Protein AF-A0A957LUD1-F1 (afdb_monomer)

Solvent-accessible surface area (backbone atoms only — not comparable to full-atom values): 21588 Å² total; per-residue (Å²): 134,83,77,80,75,77,43,53,62,43,82,45,74,44,67,76,81,84,92,60,47,72,75,53,49,53,51,50,56,52,51,50,52,54,55,50,63,63,57,75,75,69,87,82,82,92,86,86,90,84,89,84,83,91,82,84,75,81,64,59,73,49,76,49,80,51,103,88,50,76,51,76,50,78,50,83,73,79,92,84,84,95,83,74,84,89,81,75,73,91,73,70,86,78,65,71,65,71,63,43,74,47,67,38,48,91,89,65,45,53,59,58,51,18,60,71,56,56,36,45,46,67,55,39,25,62,60,55,73,47,88,50,71,88,69,79,54,71,67,41,74,41,48,42,56,66,77,55,69,52,81,73,67,71,72,77,84,70,65,80,88,52,57,63,69,78,70,45,54,73,71,53,58,65,42,44,93,90,41,93,48,35,54,35,47,78,48,69,46,44,15,24,72,87,36,47,93,56,26,52,41,12,66,57,58,62,71,61,52,48,56,52,48,48,57,51,36,53,55,49,28,65,73,43,44,98,74,28,45,60,45,38,26,44,32,34,48,31,30,35,57,39,82,59,38,67,96,83,62,37,14,59,52,66,60,56,67,70,62,51,47,55,48,52,54,54,24,57,78,71,73,28,33,37,29,43,24,23,33,24,8,63,42,55,68,54,61,44,47,56,83,57,52,71,56,50,78,41,64,52,34,28,39,30,42,28,24,48,20,16,54,77,57,92,85,55,81,40,52,43,52,70,68,16,49,40,44,43,65,51,54,51,47,34,46,47,54,51,36,50,52,32,60,77,68,73,43,70,60,64,36,46,39,36,36,52,35,84,51,81,71,25,53,34,86,120

pLDDT: mean 74.24, std 23.68, range [24.27, 98.62]

Secondary structure (DSSP, 8-state):
--------EEEEEE-------HHHHHHHHHHHHHHHHHHTT-----------PPPPPPP-EEEEEETTEEEEEEPPP-----------------PPPTT-EEEPPTT--HHHHHHHHTS-HHHHHHHTT-S-TT---TT-EEEPPTT------PPP---TTS-GGGSS-HHHHT--TT-TTTTEEEEEEEEBTTBGGG-GGGSS-HHHHHHHHHHHHHHHHHHHGGG-EEEEEEEEEEEEE-SS--SSSS-EEEPPHHHHHHHHHHHHHTT-EEEEEEE-TTS-HHHHTTTTGGGGGSTTEEEEEEGGG---STT--BTTBS---EEHHHHHHHHHHHHHHHHHTT--S-EEEEEE-SSTTSEE--

Radius of gyration: 26.62 Å; Cα contacts (8 Å, |Δi|>4): 547; chains: 1; bounding box: 73×56×77 Å

Sequence (366 aa):
MATAGTAPVFLGVVTGMVKTSRSQLRRLMWGANLAGALLAALLLATVAHAQDEPVTPPARAVRVQTSGGFFTLTIPAAPVSPTQPITALLAAPVAPAPGSSYVVKPGDTLFVIAQELGVAMDELAAANAIADVNVIEVGQVLRVPAGATVPTRPLPVVDSSLPITERMTPAAQQAQPGSPFYRTTWLTYYGRPGIPLMGIMGEDEPITVTTWLRAQADAYDAANGPDLGVMPAYHLVYGMATKAPGDDGMHVDYLPDDVVQKYVDAARAEKVAVILDVQISAYTPADAIRRALPFLEHPNVHLAIDPEFAMVEPGQLYPGDPIGYVTAEQVNEVQQVMAEYLRANNLAGQRVLLVHQFQNTMIVDK

Structure (mmCIF, N/CA/C/O backbone):
data_AF-A0A957LUD1-F1
#
_entry.id   AF-A0A957LUD1-F1
#
loop_
_atom_site.group_PDB
_atom_site.id
_atom_site.type_symbol
_atom_site.label_atom_id
_atom_site.label_alt_id
_atom_site.label_comp_id
_atom_site.label_asym_id
_atom_site.label_entity_id
_atom_site.label_seq_id
_atom_site.pdbx_PDB_ins_code
_atom_site.Cartn_x
_atom_site.Cartn_y
_atom_site.Cartn_z
_atom_site.occupancy
_atom_site.B_iso_or_equiv
_atom_site.auth_seq_id
_atom_site.auth_comp_id
_atom_site.auth_asym_id
_atom_site.auth_atom_id
_atom_site.pdbx_PDB_model_num
ATOM 1 N N . MET A 1 1 ? -35.866 -12.264 -2.918 1.00 32.09 1 MET A N 1
ATOM 2 C CA . MET A 1 1 ? -34.505 -12.439 -3.464 1.00 32.09 1 MET A CA 1
ATOM 3 C C . MET A 1 1 ? -33.700 -11.222 -3.050 1.00 32.09 1 MET A C 1
ATOM 5 O O . MET A 1 1 ? -33.978 -10.142 -3.547 1.00 32.09 1 MET A O 1
ATOM 9 N N . ALA A 1 2 ? -32.821 -11.361 -2.057 1.00 28.83 2 ALA A N 1
ATOM 10 C CA . ALA A 1 2 ? -31.931 -10.280 -1.646 1.00 28.83 2 ALA A CA 1
ATOM 11 C C . ALA A 1 2 ? -30.805 -10.175 -2.681 1.00 28.83 2 ALA A C 1
ATOM 13 O O . ALA A 1 2 ? -30.117 -11.159 -2.943 1.00 28.83 2 ALA A O 1
ATOM 14 N N . THR A 1 3 ? -30.661 -9.013 -3.308 1.00 31.72 3 THR A N 1
ATOM 15 C CA . THR A 1 3 ? -29.506 -8.684 -4.143 1.00 31.72 3 THR A CA 1
ATOM 16 C C . THR A 1 3 ? -28.257 -8.764 -3.272 1.00 31.72 3 THR A C 1
ATOM 18 O O . THR A 1 3 ? -28.164 -8.040 -2.280 1.00 31.72 3 THR A O 1
ATOM 21 N N . ALA A 1 4 ? -27.325 -9.659 -3.605 1.00 36.19 4 ALA A N 1
ATOM 22 C CA . ALA A 1 4 ? -26.011 -9.703 -2.978 1.00 36.19 4 ALA A CA 1
ATOM 23 C C . ALA A 1 4 ? -25.353 -8.328 -3.160 1.00 36.19 4 ALA A C 1
ATOM 25 O O . ALA A 1 4 ? -25.018 -7.940 -4.279 1.00 36.19 4 ALA A O 1
ATOM 26 N N . GLY A 1 5 ? -25.266 -7.557 -2.074 1.00 40.84 5 GLY A N 1
ATOM 27 C CA . GLY A 1 5 ? -24.615 -6.255 -2.076 1.00 40.84 5 GLY A CA 1
ATOM 28 C C . GLY A 1 5 ? -23.165 -6.432 -2.506 1.00 40.84 5 GLY A C 1
ATOM 29 O O . GLY A 1 5 ? -22.437 -7.234 -1.927 1.00 40.84 5 GLY A O 1
ATOM 30 N N . THR A 1 6 ? -22.763 -5.719 -3.551 1.00 48.47 6 THR A N 1
ATOM 31 C CA . THR A 1 6 ? -21.375 -5.639 -4.008 1.00 48.47 6 THR A CA 1
ATOM 32 C C . THR A 1 6 ? -20.473 -5.258 -2.838 1.00 48.47 6 THR A C 1
ATOM 34 O O . THR A 1 6 ? -20.717 -4.225 -2.218 1.00 48.47 6 THR A O 1
ATOM 37 N N . ALA A 1 7 ? -19.447 -6.060 -2.537 1.00 59.00 7 ALA A N 1
ATOM 38 C CA . ALA A 1 7 ? -18.385 -5.672 -1.612 1.00 59.00 7 ALA A CA 1
ATOM 39 C C . ALA A 1 7 ? -17.603 -4.500 -2.244 1.00 59.00 7 ALA A C 1
ATOM 41 O O . ALA A 1 7 ? -16.966 -4.701 -3.281 1.00 59.00 7 ALA A O 1
ATOM 42 N N . PRO A 1 8 ? -17.702 -3.269 -1.711 1.00 77.62 8 PRO A N 1
ATOM 43 C CA . PRO A 1 8 ? -17.086 -2.108 -2.343 1.00 77.62 8 PRO A CA 1
ATOM 44 C C . PRO A 1 8 ? -15.560 -2.123 -2.156 1.00 77.62 8 PRO A C 1
ATOM 46 O O . PRO A 1 8 ? -15.061 -2.401 -1.060 1.00 77.62 8 PRO A O 1
ATOM 49 N N . VAL A 1 9 ? -14.833 -1.784 -3.226 1.00 80.25 9 VAL A N 1
ATOM 50 C CA . VAL A 1 9 ? -13.386 -1.519 -3.206 1.00 80.25 9 VAL A CA 1
ATOM 51 C C . VAL A 1 9 ? -13.178 -0.007 -3.265 1.00 80.25 9 VAL A C 1
ATOM 53 O O . VAL A 1 9 ? -13.506 0.627 -4.266 1.00 80.25 9 VAL A O 1
ATOM 56 N N . PHE A 1 10 ? -12.655 0.575 -2.192 1.00 85.94 10 PHE A N 1
ATOM 57 C CA . PHE A 1 10 ? -12.394 2.008 -2.069 1.00 85.94 10 PHE A CA 1
ATOM 58 C C . PHE A 1 10 ? -10.973 2.339 -2.516 1.00 85.94 10 PHE A C 1
ATOM 60 O O . PHE A 1 10 ? -10.034 1.640 -2.145 1.00 85.94 10 PHE A O 1
ATOM 67 N N . LEU A 1 11 ? -10.818 3.423 -3.271 1.00 78.88 11 LEU A N 1
ATOM 68 C CA . LEU A 1 11 ? -9.519 3.913 -3.719 1.00 78.88 11 LEU A CA 1
ATOM 69 C C . LEU A 1 11 ? -8.956 4.928 -2.717 1.00 78.88 11 LEU A C 1
ATOM 71 O O . LEU A 1 11 ? -9.655 5.860 -2.316 1.00 78.88 11 LEU A O 1
ATOM 75 N N . GLY A 1 12 ? -7.690 4.768 -2.346 1.00 72.31 12 GLY A N 1
ATOM 76 C CA . GLY A 1 12 ? -6.896 5.785 -1.665 1.00 72.31 12 GLY A CA 1
ATOM 77 C C . GLY A 1 12 ? -5.602 6.059 -2.430 1.00 72.31 12 GLY A C 1
ATOM 78 O O . GLY A 1 12 ? -5.060 5.178 -3.091 1.00 72.31 12 GLY A O 1
ATOM 79 N N . VAL A 1 13 ? -5.100 7.289 -2.346 1.00 64.44 13 VAL A N 1
ATOM 80 C CA . VAL A 1 13 ? -3.842 7.696 -2.987 1.00 64.44 13 VAL A CA 1
ATOM 81 C C . VAL A 1 13 ? -2.894 8.211 -1.915 1.00 64.44 13 VAL A C 1
ATOM 83 O O . VAL A 1 13 ? -3.259 9.096 -1.138 1.00 64.44 13 VAL A O 1
ATOM 86 N N . VAL A 1 14 ? -1.681 7.663 -1.868 1.00 63.78 14 VAL A N 1
ATOM 87 C CA . VAL A 1 14 ? -0.656 8.054 -0.893 1.00 63.78 14 VAL A CA 1
ATOM 88 C C . VAL A 1 14 ? 0.285 9.063 -1.542 1.00 63.78 14 VAL A C 1
ATOM 90 O O . VAL A 1 14 ? 1.084 8.700 -2.398 1.00 63.78 14 VAL A O 1
ATOM 93 N N . THR A 1 15 ? 0.192 10.332 -1.128 1.00 47.34 15 THR A N 1
ATOM 94 C CA . THR A 1 15 ? 0.958 11.449 -1.719 1.00 47.34 15 THR A CA 1
ATOM 95 C C . THR A 1 15 ? 2.182 11.894 -0.920 1.00 47.34 15 THR A C 1
ATOM 97 O O . THR A 1 15 ? 2.868 12.848 -1.288 1.00 47.34 15 THR A O 1
ATOM 100 N N . GLY A 1 16 ? 2.485 11.194 0.172 1.00 38.91 16 GLY A N 1
ATOM 101 C CA . GLY A 1 16 ? 3.681 11.414 0.972 1.00 38.91 16 GLY A CA 1
ATOM 102 C C . GLY A 1 16 ? 3.840 10.345 2.046 1.00 38.91 16 GLY A C 1
ATOM 103 O O . GLY A 1 16 ? 2.896 10.052 2.777 1.00 38.91 16 GLY A O 1
ATOM 104 N N . MET A 1 17 ? 5.045 9.786 2.154 1.00 44.84 17 MET A N 1
ATOM 105 C CA . MET A 1 17 ? 5.450 8.900 3.242 1.00 44.84 17 MET A CA 1
ATOM 106 C C . MET A 1 17 ? 6.585 9.548 4.025 1.00 44.84 17 MET A C 1
ATOM 108 O O . MET A 1 17 ? 7.569 10.012 3.451 1.00 44.84 17 MET A O 1
ATOM 112 N N . VAL A 1 18 ? 6.472 9.557 5.351 1.00 39.28 18 VAL A N 1
ATOM 113 C CA . VAL A 1 18 ? 7.592 9.917 6.222 1.00 39.28 18 VAL A CA 1
ATOM 114 C C . VAL A 1 18 ? 8.292 8.620 6.605 1.00 39.28 18 VAL A C 1
ATOM 116 O O . VAL A 1 18 ? 7.785 7.850 7.417 1.00 39.28 18 VAL A O 1
ATOM 119 N N . LYS A 1 19 ? 9.458 8.353 6.010 1.00 39.41 19 LYS A N 1
ATOM 120 C CA . LYS A 1 19 ? 10.273 7.188 6.370 1.00 39.41 19 LYS A CA 1
ATOM 121 C C . LYS A 1 19 ? 10.936 7.462 7.718 1.00 39.41 19 LYS A C 1
ATOM 123 O O . LYS A 1 19 ? 11.937 8.166 7.787 1.00 39.41 19 LYS A O 1
ATOM 128 N N . THR A 1 20 ? 10.334 6.965 8.797 1.00 42.97 20 THR A N 1
ATOM 129 C CA . THR A 1 20 ? 10.853 7.133 10.160 1.00 42.97 20 THR A CA 1
ATOM 130 C C . THR A 1 20 ? 11.553 5.857 10.625 1.00 42.97 20 THR A C 1
ATOM 132 O O . THR A 1 20 ? 10.947 4.790 10.609 1.00 42.97 20 THR A O 1
ATOM 135 N N . SER A 1 21 ? 12.818 5.947 11.043 1.00 49.84 21 SER A N 1
ATOM 136 C CA . SER A 1 21 ? 13.553 4.805 11.618 1.00 49.84 21 SER A CA 1
ATOM 137 C C . SER A 1 21 ? 13.368 4.699 13.137 1.00 49.84 21 SER A C 1
ATOM 139 O O . SER A 1 21 ? 13.013 5.679 13.805 1.00 49.84 21 SER A O 1
ATOM 141 N N . ARG A 1 22 ? 13.700 3.539 13.725 1.00 50.66 22 ARG A N 1
ATOM 142 C CA . ARG A 1 22 ? 13.785 3.335 15.191 1.00 50.66 22 ARG A CA 1
ATOM 143 C C . ARG A 1 22 ? 14.496 4.470 15.936 1.00 50.66 22 ARG A C 1
ATOM 145 O O . ARG A 1 22 ? 14.089 4.843 17.037 1.00 50.66 22 ARG A O 1
ATOM 152 N N . SER A 1 23 ? 15.569 5.028 15.369 1.00 44.59 23 SER A N 1
ATOM 153 C CA . SER A 1 23 ? 16.347 6.097 16.012 1.00 44.59 23 SER A CA 1
ATOM 154 C C . SER A 1 23 ? 15.591 7.432 16.046 1.00 44.59 23 SER A C 1
ATOM 156 O O . SER A 1 23 ? 15.692 8.170 17.029 1.00 44.59 23 SER A O 1
ATOM 158 N N . GLN A 1 24 ? 14.776 7.708 15.027 1.00 44.88 24 GLN A N 1
ATOM 159 C CA . GLN A 1 24 ? 13.921 8.890 14.940 1.00 44.88 24 GLN A CA 1
ATOM 160 C C . GLN A 1 24 ? 12.669 8.746 15.822 1.00 44.88 24 GLN A C 1
ATOM 162 O O . GLN A 1 24 ? 12.338 9.675 16.559 1.00 44.88 24 GLN A O 1
ATOM 167 N N . LEU A 1 25 ? 12.046 7.561 15.869 1.00 49.56 25 LEU A N 1
ATOM 168 C CA . LEU A 1 25 ? 10.930 7.270 16.783 1.00 49.56 25 LEU A CA 1
ATOM 169 C C . LEU A 1 25 ? 11.339 7.343 18.256 1.00 49.56 25 LEU A C 1
ATOM 171 O O . LEU A 1 25 ? 10.601 7.893 19.067 1.00 49.56 25 LEU A O 1
ATOM 175 N N . ARG A 1 26 ? 12.539 6.870 18.623 1.00 45.72 26 ARG A N 1
ATOM 176 C CA . ARG A 1 26 ? 13.055 7.024 19.997 1.00 45.72 26 ARG A CA 1
ATOM 177 C C . ARG A 1 26 ? 13.202 8.491 20.403 1.00 45.72 26 ARG A C 1
ATOM 179 O O . ARG A 1 26 ? 12.933 8.813 21.557 1.00 45.72 26 ARG A O 1
ATOM 186 N N . ARG A 1 27 ? 13.587 9.378 19.476 1.00 41.25 27 ARG A N 1
ATOM 187 C CA . ARG A 1 27 ? 13.644 10.831 19.722 1.00 41.25 27 ARG A CA 1
ATOM 188 C C . ARG A 1 27 ? 12.249 11.436 19.870 1.00 41.25 27 ARG A C 1
ATOM 190 O O . ARG A 1 27 ? 12.046 12.239 20.775 1.00 41.25 27 ARG A O 1
ATOM 197 N N . LEU A 1 28 ? 11.290 11.006 19.049 1.00 38.84 28 LEU A N 1
ATOM 198 C CA . LEU A 1 28 ? 9.898 11.459 19.122 1.00 38.84 28 LEU A CA 1
ATOM 199 C C . LEU A 1 28 ? 9.213 11.007 20.425 1.00 38.84 28 LEU A C 1
ATOM 201 O O . LEU A 1 28 ? 8.593 11.815 21.109 1.00 38.84 28 LEU A O 1
ATOM 205 N N . MET A 1 29 ? 9.400 9.744 20.824 1.00 38.00 29 MET A N 1
ATOM 206 C CA . MET A 1 29 ? 8.841 9.185 22.061 1.00 38.00 29 MET A CA 1
ATOM 207 C C . MET A 1 29 ? 9.502 9.755 23.327 1.00 38.00 29 MET A C 1
ATOM 209 O O . MET A 1 29 ? 8.833 9.899 24.348 1.00 38.00 29 MET A O 1
ATOM 213 N N . TRP A 1 30 ? 10.787 10.130 23.291 1.00 34.00 30 TRP A N 1
ATOM 214 C CA . TRP A 1 30 ? 11.406 10.895 24.385 1.00 34.00 30 TRP A CA 1
ATOM 215 C C . TRP A 1 30 ? 10.918 12.351 24.430 1.00 34.00 30 TRP A C 1
ATOM 217 O O . TRP A 1 30 ? 10.670 12.873 25.516 1.00 34.00 30 TRP A O 1
ATOM 227 N N . GLY A 1 31 ? 10.716 12.992 23.273 1.00 32.16 31 GLY A N 1
ATOM 228 C CA . GLY A 1 31 ? 10.155 14.344 23.186 1.00 32.16 31 GLY A CA 1
ATOM 229 C C . GLY A 1 31 ? 8.712 14.430 23.698 1.00 32.16 31 GLY A C 1
ATOM 230 O O . GLY A 1 31 ? 8.378 15.348 24.444 1.00 32.16 31 GLY A O 1
ATOM 231 N N . ALA A 1 32 ? 7.880 13.436 23.377 1.00 33.06 32 ALA A N 1
ATOM 232 C CA . ALA A 1 32 ? 6.494 13.353 23.835 1.00 33.06 32 ALA A CA 1
ATOM 233 C C . ALA A 1 32 ? 6.375 13.083 25.348 1.00 33.06 32 ALA A C 1
ATOM 235 O O . ALA A 1 32 ? 5.505 13.655 26.001 1.00 33.06 32 ALA A O 1
ATOM 236 N N . ASN A 1 33 ? 7.278 12.287 25.937 1.00 31.77 33 ASN A N 1
ATOM 237 C CA . ASN A 1 33 ? 7.294 12.050 27.387 1.00 31.77 33 ASN A CA 1
ATOM 238 C C . ASN A 1 33 ? 7.787 13.266 28.191 1.00 31.77 33 ASN A C 1
ATOM 240 O O . ASN A 1 33 ? 7.316 13.481 29.304 1.00 31.77 33 ASN A O 1
ATOM 244 N N . LEU A 1 34 ? 8.668 14.105 27.633 1.00 30.39 34 LEU A N 1
ATOM 245 C CA . LEU A 1 34 ? 9.031 15.386 28.256 1.00 30.39 34 LEU A CA 1
ATOM 246 C C . LEU A 1 34 ? 7.899 16.416 28.145 1.00 30.39 34 LEU A C 1
ATOM 248 O O . LEU A 1 34 ? 7.616 17.099 29.125 1.00 30.39 34 LEU A O 1
ATOM 252 N N . ALA A 1 35 ? 7.201 16.488 27.007 1.00 30.12 35 ALA A N 1
ATOM 253 C CA . ALA A 1 35 ? 6.045 17.374 26.845 1.00 30.12 35 ALA A CA 1
ATOM 254 C C . ALA A 1 35 ? 4.853 16.953 27.732 1.00 30.12 35 ALA A C 1
ATOM 256 O O . ALA A 1 35 ? 4.217 17.802 28.353 1.00 30.12 35 ALA A O 1
ATOM 257 N N . GLY A 1 36 ? 4.593 15.647 27.863 1.00 28.52 36 GLY A N 1
ATOM 258 C CA . GLY A 1 36 ? 3.534 15.102 28.720 1.00 28.52 36 GLY A CA 1
ATOM 259 C C . GLY A 1 36 ? 3.834 15.198 30.221 1.00 28.52 36 GLY A C 1
ATOM 260 O O . GLY A 1 36 ? 2.939 15.514 31.004 1.00 28.52 36 GLY A O 1
ATOM 261 N N . ALA A 1 37 ? 5.092 15.014 30.636 1.00 28.97 37 ALA A N 1
ATOM 262 C CA . ALA A 1 37 ? 5.491 15.188 32.036 1.00 28.97 37 ALA A CA 1
ATOM 263 C C . ALA A 1 37 ? 5.524 16.666 32.474 1.00 28.97 37 ALA A C 1
ATOM 265 O O . ALA A 1 37 ? 5.352 16.953 33.657 1.00 28.97 37 ALA A O 1
ATOM 266 N N . LEU A 1 38 ? 5.694 17.607 31.535 1.00 28.39 38 LEU A N 1
ATOM 267 C CA . LEU A 1 38 ? 5.610 19.048 31.803 1.00 28.39 38 LEU A CA 1
ATOM 268 C C . LEU A 1 38 ? 4.167 19.582 31.827 1.00 28.39 38 LEU A C 1
ATOM 270 O O . LEU A 1 38 ? 3.904 20.547 32.541 1.00 28.39 38 LEU A O 1
ATOM 274 N N . LEU A 1 39 ? 3.220 18.951 31.123 1.00 27.38 39 LEU A N 1
ATOM 275 C CA . LEU A 1 39 ? 1.806 19.359 31.133 1.00 27.38 39 LEU A CA 1
ATOM 276 C C . LEU A 1 39 ? 0.970 18.737 32.266 1.00 27.38 39 LEU A C 1
ATOM 278 O O . LEU A 1 39 ? -0.038 19.319 32.657 1.00 27.38 39 LEU A O 1
ATOM 282 N N . ALA A 1 40 ? 1.390 17.612 32.851 1.00 27.34 40 ALA A N 1
ATOM 283 C CA . ALA A 1 40 ? 0.664 16.972 33.956 1.00 27.34 40 ALA A CA 1
ATOM 284 C C . ALA A 1 40 ? 0.925 17.599 35.347 1.00 27.34 40 ALA A C 1
ATOM 286 O O . ALA A 1 40 ? 0.325 17.173 36.331 1.00 27.34 40 ALA A O 1
ATOM 287 N N . ALA A 1 41 ? 1.792 18.615 35.445 1.00 31.92 41 ALA A N 1
ATOM 288 C CA . ALA A 1 41 ? 2.116 19.297 36.704 1.00 31.92 41 ALA A CA 1
ATOM 289 C C . ALA A 1 41 ? 1.452 20.677 36.874 1.00 31.92 41 ALA A C 1
ATOM 291 O O . ALA A 1 41 ? 1.730 21.363 37.856 1.00 31.92 41 ALA A O 1
ATOM 292 N N . LEU A 1 42 ? 0.576 21.107 35.958 1.00 31.59 42 LEU A N 1
ATOM 293 C CA . LEU A 1 42 ? -0.025 22.441 36.024 1.00 31.59 42 LEU A CA 1
ATOM 294 C C . LEU A 1 42 ? -1.536 22.409 35.773 1.00 31.59 42 LEU A C 1
ATOM 296 O O . LEU A 1 42 ? -1.992 22.752 34.691 1.00 31.59 42 LEU A O 1
ATOM 300 N N . LEU A 1 43 ? -2.316 22.015 36.787 1.00 25.67 43 LEU A N 1
ATOM 301 C CA . LEU A 1 43 ? -3.717 22.433 36.952 1.00 25.67 43 LEU A CA 1
ATOM 302 C C . LEU A 1 43 ? -4.255 22.032 38.336 1.00 25.67 43 LEU A C 1
ATOM 304 O O . LEU A 1 43 ? -4.801 20.948 38.506 1.00 25.67 43 LEU A O 1
ATOM 308 N N . LEU A 1 44 ? -4.125 22.933 39.318 1.00 26.33 44 LEU A N 1
ATOM 309 C CA . LEU A 1 44 ? -5.134 23.164 40.365 1.00 26.33 44 LEU A CA 1
ATOM 310 C C . LEU A 1 44 ? -4.870 24.490 41.112 1.00 26.33 44 LEU A C 1
ATOM 312 O O . LEU A 1 44 ? -3.964 24.604 41.927 1.00 26.33 44 LEU A O 1
ATOM 316 N N . ALA A 1 45 ? -5.713 25.469 40.771 1.00 25.66 45 ALA A N 1
ATOM 317 C CA . ALA A 1 45 ? -6.312 26.523 41.599 1.00 25.66 45 ALA A CA 1
ATOM 318 C C . ALA A 1 45 ? -5.441 27.479 42.459 1.00 25.66 45 ALA A C 1
ATOM 320 O O . ALA A 1 45 ? -4.981 27.166 43.548 1.00 25.66 45 ALA A O 1
ATOM 321 N N . THR A 1 46 ? -5.376 28.722 41.967 1.00 28.05 46 THR A N 1
ATOM 322 C CA . THR A 1 46 ? -5.539 30.030 42.647 1.00 28.05 46 THR A CA 1
ATOM 323 C C . THR A 1 46 ? -5.651 30.099 44.188 1.00 28.05 46 THR A C 1
ATOM 325 O O . THR A 1 46 ? -6.605 29.569 44.749 1.00 28.05 46 THR A O 1
ATOM 328 N N . VAL A 1 47 ? -4.802 30.932 44.822 1.00 25.12 47 VAL A N 1
ATOM 329 C CA . VAL A 1 47 ? -5.109 32.158 45.624 1.00 25.12 47 VAL A CA 1
ATOM 330 C C . VAL A 1 47 ? -3.987 32.456 46.656 1.00 25.12 47 VAL A C 1
ATOM 332 O O . VAL A 1 47 ? -3.553 31.573 47.380 1.00 25.12 47 VAL A O 1
ATOM 335 N N . ALA A 1 48 ? -3.637 33.750 46.763 1.00 24.27 48 ALA A N 1
ATOM 336 C CA . ALA A 1 48 ? -2.979 34.475 47.871 1.00 24.27 48 ALA A CA 1
ATOM 337 C C . ALA A 1 48 ? -1.441 34.462 48.051 1.00 24.27 48 ALA A C 1
ATOM 339 O O . ALA A 1 48 ? -0.743 33.469 47.904 1.00 24.27 48 ALA A O 1
ATOM 340 N N . HIS A 1 49 ? -0.956 35.664 48.389 1.00 30.08 49 HIS A N 1
ATOM 341 C CA . HIS A 1 49 ? 0.409 36.066 48.737 1.00 30.08 49 HIS A CA 1
ATOM 342 C C . HIS A 1 49 ? 0.893 35.472 50.073 1.00 30.08 49 HIS A C 1
ATOM 344 O O . HIS A 1 49 ? 0.116 35.474 51.024 1.00 30.08 49 HIS A O 1
ATOM 350 N N . ALA A 1 50 ? 2.189 35.149 50.185 1.00 27.34 50 ALA A N 1
ATOM 351 C CA . ALA A 1 50 ? 3.082 35.497 51.309 1.00 27.34 50 ALA A CA 1
ATOM 352 C C . ALA A 1 50 ? 4.501 34.939 51.059 1.00 27.34 50 ALA A C 1
ATOM 354 O O . ALA A 1 50 ? 4.671 33.969 50.328 1.00 27.34 50 ALA A O 1
ATOM 355 N N . GLN A 1 51 ? 5.508 35.612 51.612 1.00 36.53 51 GLN A N 1
ATOM 356 C CA . GLN A 1 51 ? 6.942 35.394 51.394 1.00 36.53 51 GLN A CA 1
ATOM 357 C C . GLN A 1 51 ? 7.495 34.219 52.210 1.00 36.53 51 GLN A C 1
ATOM 359 O O . GLN A 1 51 ? 7.037 34.047 53.330 1.00 36.53 51 GLN A O 1
ATOM 364 N N . ASP A 1 52 ? 8.514 33.510 51.700 1.00 30.36 52 ASP A N 1
ATOM 365 C CA . ASP A 1 52 ? 9.509 32.803 52.527 1.00 30.36 52 ASP A CA 1
ATOM 366 C C . ASP A 1 52 ? 10.825 32.533 51.751 1.00 30.36 52 ASP A C 1
ATOM 368 O O . ASP A 1 52 ? 10.824 32.271 50.547 1.00 30.36 52 ASP A O 1
ATOM 372 N N . GLU A 1 53 ? 11.949 32.667 52.465 1.00 32.53 53 GLU A N 1
ATOM 373 C CA . GLU A 1 53 ? 13.364 32.658 52.030 1.00 32.53 53 GLU A CA 1
ATOM 374 C C . GLU A 1 53 ? 13.892 31.283 51.531 1.00 32.53 53 GLU A C 1
ATOM 376 O O . GLU A 1 53 ? 13.398 30.234 51.956 1.00 32.53 53 GLU A O 1
ATOM 381 N N . PRO A 1 54 ? 14.948 31.229 50.683 1.00 34.41 54 PRO A N 1
ATOM 382 C CA . PRO A 1 54 ? 15.494 29.970 50.170 1.00 34.41 54 PRO A CA 1
ATOM 383 C C . PRO A 1 54 ? 16.357 29.210 51.200 1.00 34.41 54 PRO A C 1
ATOM 385 O O . PRO A 1 54 ? 17.407 29.675 51.642 1.00 34.41 54 PRO A O 1
ATOM 388 N N . VAL A 1 55 ? 15.963 27.970 51.511 1.00 37.19 55 VAL A N 1
ATOM 389 C CA . VAL A 1 55 ? 16.728 27.014 52.335 1.00 37.19 55 VAL A CA 1
ATOM 390 C C . VAL A 1 55 ? 17.752 26.261 51.475 1.00 37.19 55 VAL A C 1
ATOM 392 O O . VAL A 1 55 ? 17.398 25.648 50.469 1.00 37.19 55 VAL A O 1
ATOM 395 N N . THR A 1 56 ? 19.027 26.251 51.878 1.00 39.06 56 THR A N 1
ATOM 396 C CA . THR A 1 56 ? 20.082 25.446 51.231 1.00 39.06 56 THR A CA 1
ATOM 397 C C . THR A 1 56 ? 20.084 24.014 51.794 1.00 39.06 56 THR A C 1
ATOM 399 O O . THR A 1 56 ? 20.237 23.852 53.006 1.00 39.06 56 THR A O 1
ATOM 402 N N . PRO A 1 57 ? 19.940 22.950 50.981 1.00 40.16 57 PRO A N 1
ATOM 403 C CA . PRO A 1 57 ? 20.027 21.577 51.480 1.00 40.16 57 PRO A CA 1
ATOM 404 C C . PRO A 1 57 ? 21.489 21.148 51.738 1.00 40.16 57 PRO A C 1
ATOM 406 O O . PRO A 1 57 ? 22.390 21.571 51.008 1.00 40.16 57 PRO A O 1
ATOM 409 N N . PRO A 1 58 ? 21.757 20.289 52.744 1.00 40.16 58 PRO A N 1
ATOM 410 C CA . PRO A 1 58 ? 23.112 19.835 53.050 1.00 40.16 58 PRO A CA 1
ATOM 411 C C . PRO A 1 58 ? 23.650 18.839 52.007 1.00 40.16 58 PRO A C 1
ATOM 413 O O . PRO A 1 58 ? 22.913 18.024 51.449 1.00 40.16 58 PRO A O 1
ATOM 416 N N . ALA A 1 59 ? 24.966 18.886 51.779 1.00 43.62 59 ALA A N 1
ATOM 417 C CA . ALA A 1 59 ? 25.692 17.992 50.876 1.00 43.62 59 ALA A CA 1
ATOM 418 C C . ALA A 1 59 ? 25.509 16.506 51.250 1.00 43.62 59 ALA A C 1
ATOM 420 O O . ALA A 1 59 ? 25.576 16.126 52.420 1.00 43.62 59 ALA A O 1
ATOM 421 N N . ARG A 1 60 ? 25.308 15.651 50.239 1.00 46.59 60 ARG A N 1
ATOM 422 C CA . ARG A 1 60 ? 25.039 14.213 50.394 1.00 46.59 60 ARG A CA 1
ATOM 423 C C . ARG A 1 60 ? 26.293 13.409 50.035 1.00 46.59 60 ARG A C 1
ATOM 425 O O . ARG A 1 60 ? 26.829 13.563 48.940 1.00 46.59 60 ARG A O 1
ATOM 432 N N . ALA A 1 61 ? 26.753 12.549 50.944 1.00 40.06 61 ALA A N 1
ATOM 433 C CA . ALA A 1 61 ? 27.843 11.607 50.687 1.00 40.06 61 ALA A CA 1
ATOM 434 C C . ALA A 1 61 ? 27.279 10.232 50.299 1.00 40.06 61 ALA A C 1
ATOM 436 O O . ALA A 1 61 ? 26.392 9.710 50.977 1.00 40.06 61 ALA A O 1
ATOM 437 N N . VAL A 1 62 ? 27.796 9.639 49.222 1.00 45.06 62 VAL A N 1
ATOM 438 C CA . VAL A 1 62 ? 27.392 8.307 48.739 1.00 45.06 62 VAL A CA 1
ATOM 439 C C . VAL A 1 62 ? 28.583 7.356 48.861 1.00 45.06 62 VAL A C 1
ATOM 441 O O . VAL A 1 62 ? 29.670 7.653 48.361 1.00 45.06 62 VAL A O 1
ATOM 444 N N . ARG A 1 63 ? 28.395 6.214 49.539 1.00 38.34 63 ARG A N 1
ATOM 445 C CA . ARG A 1 63 ? 29.384 5.124 49.583 1.00 38.34 63 ARG A CA 1
ATOM 446 C C . ARG A 1 63 ? 29.097 4.113 48.485 1.00 38.34 63 ARG A C 1
ATOM 448 O O . ARG A 1 63 ? 27.978 3.621 48.387 1.00 38.34 63 ARG A O 1
ATOM 455 N N . VAL A 1 64 ? 30.122 3.778 47.711 1.00 43.19 64 VAL A N 1
ATOM 456 C CA . VAL A 1 64 ? 30.053 2.781 46.637 1.00 43.19 64 VAL A CA 1
ATOM 457 C C . VAL A 1 64 ? 31.011 1.639 46.978 1.00 43.19 64 VAL A C 1
ATOM 459 O O . VAL A 1 64 ? 32.171 1.878 47.321 1.00 43.19 64 VAL A O 1
ATOM 462 N N . GLN A 1 65 ? 30.513 0.401 46.935 1.00 37.16 65 GLN A N 1
ATOM 463 C CA . GLN A 1 65 ? 31.291 -0.811 47.197 1.00 37.16 65 GLN A CA 1
ATOM 464 C C . GLN A 1 65 ? 31.812 -1.388 45.883 1.00 37.16 65 GLN A C 1
ATOM 466 O O . GLN A 1 65 ? 31.030 -1.612 44.960 1.00 37.16 65 GLN A O 1
ATOM 471 N N . THR A 1 66 ? 33.111 -1.665 45.804 1.00 48.09 66 THR A N 1
ATOM 472 C CA . THR A 1 66 ? 33.703 -2.422 44.694 1.00 48.09 66 THR A CA 1
ATOM 473 C C . THR A 1 66 ? 34.443 -3.647 45.227 1.00 48.09 66 THR A C 1
ATOM 475 O O . THR A 1 66 ? 34.665 -3.787 46.433 1.00 48.09 66 THR A O 1
ATOM 478 N N . SER A 1 67 ? 34.833 -4.554 44.331 1.00 40.19 67 SER A N 1
ATOM 479 C CA . SER A 1 67 ? 35.540 -5.805 44.644 1.00 40.19 67 SER A CA 1
ATOM 480 C C . SER A 1 67 ? 36.913 -5.616 45.317 1.00 40.19 67 SER A C 1
ATOM 482 O O . SER A 1 67 ? 37.506 -6.602 45.745 1.00 40.19 67 SER A O 1
ATOM 484 N N . GLY A 1 68 ? 37.394 -4.373 45.465 1.00 48.06 68 GLY A N 1
ATOM 485 C CA . GLY A 1 68 ? 38.620 -4.012 46.188 1.00 48.06 68 GLY A CA 1
ATOM 486 C C . GLY A 1 68 ? 38.427 -3.124 47.430 1.00 48.06 68 GLY A C 1
ATOM 487 O O . GLY A 1 68 ? 39.422 -2.657 47.976 1.00 48.06 68 GLY A O 1
ATOM 488 N N . GLY A 1 69 ? 37.190 -2.865 47.882 1.00 45.31 69 GLY A N 1
ATOM 489 C CA . GLY A 1 69 ? 36.891 -2.044 49.070 1.00 45.31 69 GLY A CA 1
ATOM 490 C C . GLY A 1 69 ? 35.891 -0.905 48.821 1.00 45.31 69 GLY A C 1
ATOM 491 O O . GLY A 1 69 ? 35.331 -0.770 47.735 1.00 45.31 69 GLY A O 1
ATOM 492 N N . PHE A 1 70 ? 35.626 -0.091 49.850 1.00 45.19 70 PHE A N 1
ATOM 493 C CA . PHE A 1 70 ? 34.656 1.013 49.793 1.00 45.19 70 PHE A CA 1
ATOM 494 C C . PHE A 1 70 ? 35.328 2.363 49.524 1.00 45.19 70 PHE A C 1
ATOM 496 O O . PHE A 1 70 ? 36.288 2.720 50.204 1.00 45.19 70 PHE A O 1
ATOM 503 N N . PHE A 1 71 ? 34.738 3.163 48.633 1.00 41.81 71 PHE A N 1
ATOM 504 C CA . PHE A 1 71 ? 35.089 4.575 48.436 1.00 41.81 71 PHE A CA 1
ATOM 505 C C . PHE A 1 71 ? 33.876 5.475 48.736 1.00 41.81 71 PHE A C 1
ATOM 507 O O . PHE A 1 71 ? 32.729 5.076 48.524 1.00 41.81 71 PHE A O 1
ATOM 514 N N . THR A 1 72 ? 34.118 6.684 49.261 1.00 37.00 72 THR A N 1
ATOM 515 C CA . THR A 1 72 ? 33.071 7.686 49.555 1.00 37.00 72 THR A CA 1
ATOM 516 C C . THR A 1 72 ? 33.232 8.882 48.620 1.00 37.00 72 THR A C 1
ATOM 518 O O . THR A 1 72 ? 34.307 9.477 48.589 1.00 37.00 72 THR A O 1
ATOM 521 N N . LEU A 1 73 ? 32.176 9.241 47.882 1.00 39.03 73 LEU A N 1
ATOM 522 C CA . LEU A 1 73 ? 32.135 10.428 47.022 1.00 39.03 73 LEU A CA 1
ATOM 523 C C . LEU A 1 73 ? 31.313 11.535 47.706 1.00 39.03 73 LEU A C 1
ATOM 525 O O . LEU A 1 73 ? 30.169 11.296 48.103 1.00 39.03 73 LEU A O 1
ATOM 529 N N . THR A 1 74 ? 31.882 12.737 47.830 1.00 37.53 74 THR A N 1
ATOM 530 C CA . THR A 1 74 ? 31.213 13.919 48.406 1.00 37.53 74 THR A CA 1
ATOM 531 C C . THR A 1 74 ? 30.857 14.896 47.289 1.00 37.53 74 THR A C 1
ATOM 533 O O . THR A 1 74 ? 31.748 15.371 46.590 1.00 37.53 74 THR A O 1
ATOM 536 N N . ILE A 1 75 ? 29.568 15.208 47.121 1.00 42.56 75 ILE A N 1
ATOM 537 C CA . ILE A 1 75 ? 29.086 16.170 46.117 1.00 42.56 75 ILE A CA 1
ATOM 538 C C . ILE A 1 75 ? 28.822 17.519 46.812 1.00 42.56 75 ILE A C 1
ATOM 540 O O . ILE A 1 75 ? 27.985 17.554 47.718 1.00 42.56 75 ILE A O 1
ATOM 544 N N . PRO A 1 76 ? 29.502 18.623 46.444 1.00 37.50 76 PRO A N 1
ATOM 545 C CA . PRO A 1 76 ? 29.253 19.932 47.046 1.00 37.50 76 PRO A CA 1
ATOM 546 C C . PRO A 1 76 ? 27.936 20.550 46.545 1.00 37.50 76 PRO A C 1
ATOM 548 O O . PRO A 1 76 ? 27.589 20.429 45.371 1.00 37.50 76 PRO A O 1
ATOM 551 N N . ALA A 1 77 ? 27.214 21.236 47.434 1.00 36.78 77 ALA A N 1
ATOM 552 C CA . ALA A 1 77 ? 26.032 22.024 47.089 1.00 36.78 77 ALA A CA 1
ATOM 553 C C . ALA A 1 77 ? 26.455 23.412 46.570 1.00 36.78 77 ALA A C 1
ATOM 555 O O . ALA A 1 77 ? 27.256 24.085 47.219 1.00 36.78 77 ALA A O 1
ATOM 556 N N . ALA A 1 78 ? 25.924 23.847 45.423 1.00 38.59 78 ALA A N 1
ATOM 557 C CA . ALA A 1 78 ? 26.134 25.192 44.880 1.00 38.59 78 ALA A CA 1
ATOM 558 C C . ALA A 1 78 ? 24.842 26.033 45.002 1.00 38.59 78 ALA A C 1
ATOM 560 O O . ALA A 1 78 ? 23.760 25.493 44.760 1.00 38.59 78 ALA A O 1
ATOM 561 N N . PRO A 1 79 ? 24.920 27.329 45.365 1.00 36.12 79 PRO A N 1
ATOM 562 C CA . PRO A 1 79 ? 23.751 28.199 45.475 1.00 36.12 79 PRO A CA 1
ATOM 563 C C . PRO A 1 79 ? 23.270 28.681 44.095 1.00 36.12 79 PRO A C 1
ATOM 565 O O . PRO A 1 79 ? 24.077 29.066 43.250 1.00 36.12 79 PRO A O 1
ATOM 568 N N . VAL A 1 80 ? 21.951 28.701 43.879 1.00 37.94 80 VAL A N 1
ATOM 569 C CA . VAL A 1 80 ? 21.298 29.319 42.710 1.00 37.94 80 VAL A CA 1
ATOM 570 C C . VAL A 1 80 ? 20.507 30.551 43.167 1.00 37.94 80 VAL A C 1
ATOM 572 O O . VAL A 1 80 ? 19.674 30.448 44.063 1.00 37.94 80 VAL A O 1
ATOM 575 N N . SER A 1 81 ? 20.765 31.719 42.570 1.00 28.08 81 SER A N 1
ATOM 576 C CA . SER A 1 81 ? 20.013 32.963 42.829 1.00 28.08 81 SER A CA 1
ATOM 577 C C . SER A 1 81 ? 18.901 33.158 41.782 1.00 28.08 81 SER A C 1
ATOM 579 O O . SER A 1 81 ? 19.196 33.023 40.591 1.00 28.08 81 SER A O 1
ATOM 581 N N . PRO A 1 82 ? 17.656 33.531 42.154 1.00 43.75 82 PRO A N 1
ATOM 582 C CA . PRO A 1 82 ? 16.566 33.737 41.206 1.00 43.75 82 PRO A CA 1
ATOM 583 C C . PRO A 1 82 ? 16.331 35.233 40.946 1.00 43.75 82 PRO A C 1
ATOM 585 O O . PRO A 1 82 ? 15.506 35.865 41.601 1.00 43.75 82 PRO A O 1
ATOM 588 N N . THR A 1 83 ? 17.045 35.841 39.995 1.00 33.66 83 THR A N 1
ATOM 589 C CA . THR A 1 83 ? 16.616 37.127 39.400 1.00 33.66 83 THR A CA 1
ATOM 590 C C . THR A 1 83 ? 17.278 37.350 38.040 1.00 33.66 83 THR A C 1
ATOM 592 O O . THR A 1 83 ? 18.246 38.089 37.903 1.00 33.66 83 THR A O 1
ATOM 595 N N . GLN A 1 84 ? 16.757 36.693 37.007 1.00 33.84 84 GLN A N 1
ATOM 596 C CA . GLN A 1 84 ? 16.964 37.080 35.610 1.00 33.84 84 GLN A CA 1
ATOM 597 C C . GLN A 1 84 ? 15.588 37.002 34.928 1.00 33.84 84 GLN A C 1
ATOM 599 O O . GLN A 1 84 ? 14.911 35.981 35.078 1.00 33.84 84 GLN A O 1
ATOM 604 N N . PRO A 1 85 ? 15.127 38.046 34.221 1.00 32.75 85 PRO A N 1
ATOM 605 C CA . PRO A 1 85 ? 13.910 37.958 33.426 1.00 32.75 85 PRO A CA 1
ATOM 606 C C . PRO A 1 85 ? 14.107 36.943 32.293 1.00 32.75 85 PRO A C 1
ATOM 608 O O . PRO A 1 85 ? 15.085 37.008 31.548 1.00 32.75 85 PRO A O 1
ATOM 611 N N . ILE A 1 86 ? 13.173 36.000 32.158 1.00 39.84 86 ILE A N 1
ATOM 612 C CA . ILE A 1 86 ? 13.171 35.001 31.085 1.00 39.84 86 ILE A CA 1
ATOM 613 C C . ILE A 1 86 ? 12.655 35.668 29.805 1.00 39.84 86 ILE A C 1
ATOM 615 O O . ILE A 1 86 ? 11.528 35.448 29.378 1.00 39.84 86 ILE A O 1
ATOM 619 N N . THR A 1 87 ? 13.494 36.487 29.179 1.00 37.03 87 THR A N 1
ATOM 620 C CA . THR A 1 87 ? 13.373 36.790 27.749 1.00 37.03 87 THR A CA 1
ATOM 621 C C . THR A 1 87 ? 14.465 36.012 27.022 1.00 37.03 87 THR A C 1
ATOM 623 O O . THR A 1 87 ? 15.380 36.579 26.436 1.00 37.03 87 THR A O 1
ATOM 626 N N . ALA A 1 88 ? 14.402 34.682 27.111 1.00 34.41 88 ALA A N 1
ATOM 627 C CA . ALA A 1 88 ? 15.251 33.774 26.350 1.00 34.41 88 ALA A CA 1
ATOM 628 C C . ALA A 1 88 ? 14.416 33.164 25.221 1.00 34.41 88 ALA A C 1
ATOM 630 O O . ALA A 1 88 ? 13.769 32.133 25.372 1.00 34.41 88 ALA A O 1
ATOM 631 N N . LEU A 1 89 ? 14.382 33.924 24.127 1.00 31.36 89 LEU A N 1
ATOM 632 C CA . LEU A 1 89 ? 14.468 33.477 22.742 1.00 31.36 89 LEU A CA 1
ATOM 633 C C . LEU A 1 89 ? 14.100 32.000 22.498 1.00 31.36 89 LEU A C 1
ATOM 635 O O . LEU A 1 89 ? 14.900 31.095 22.734 1.00 31.36 89 LEU A O 1
ATOM 639 N N . LEU A 1 90 ? 12.923 31.785 21.908 1.00 37.12 90 LEU A N 1
ATOM 640 C CA . LEU A 1 90 ? 12.647 30.622 21.069 1.00 37.12 90 LEU A CA 1
ATOM 641 C C . LEU A 1 90 ? 13.652 30.629 19.903 1.00 37.12 90 LEU A C 1
ATOM 643 O O . LEU A 1 90 ? 13.376 31.163 18.832 1.00 37.12 90 LEU A O 1
ATOM 647 N N . ALA A 1 91 ? 14.853 30.101 20.123 1.00 31.58 91 ALA A N 1
ATOM 648 C CA . ALA A 1 91 ? 15.788 29.825 19.048 1.00 31.58 91 ALA A CA 1
ATOM 649 C C . ALA A 1 91 ? 15.354 28.510 18.393 1.00 31.58 91 ALA A C 1
ATOM 651 O O . ALA A 1 91 ? 15.540 27.428 18.951 1.00 31.58 91 ALA A O 1
ATOM 652 N N . ALA A 1 92 ? 14.744 28.618 17.213 1.00 37.53 92 ALA A N 1
ATOM 653 C CA . ALA A 1 92 ? 14.642 27.504 16.280 1.00 37.53 92 ALA A CA 1
ATOM 654 C C . ALA A 1 92 ? 16.046 26.906 16.032 1.00 37.53 92 ALA A C 1
ATOM 656 O O . ALA A 1 92 ? 17.034 27.646 16.103 1.00 37.53 92 ALA A O 1
ATOM 657 N N . PRO A 1 93 ? 16.175 25.599 15.736 1.00 34.56 93 PRO A N 1
ATOM 658 C CA . PRO A 1 93 ? 17.454 25.041 15.316 1.00 34.56 93 PRO A CA 1
ATOM 659 C C . PRO A 1 93 ? 17.946 25.811 14.085 1.00 34.56 93 PRO A C 1
ATOM 661 O O . PRO A 1 93 ? 17.280 25.850 13.053 1.00 34.56 93 PRO A O 1
ATOM 664 N N . VAL A 1 94 ? 19.090 26.480 14.223 1.00 37.41 94 VAL A N 1
ATOM 665 C CA . VAL A 1 94 ? 19.748 27.192 13.126 1.00 37.41 94 VAL A CA 1
ATOM 666 C C . VAL A 1 94 ? 20.160 26.151 12.086 1.00 37.41 94 VAL A C 1
ATOM 668 O O . VAL A 1 94 ? 20.989 25.288 12.374 1.00 37.41 94 VAL A O 1
ATOM 671 N N . ALA A 1 95 ? 19.560 26.219 10.896 1.00 47.22 95 ALA A N 1
ATOM 672 C CA . ALA A 1 95 ? 20.011 25.461 9.734 1.00 47.22 95 ALA A CA 1
ATOM 673 C C . ALA A 1 95 ? 21.498 25.773 9.457 1.00 47.22 95 ALA A C 1
ATOM 675 O O . ALA A 1 95 ? 21.916 26.926 9.627 1.00 47.22 95 ALA A O 1
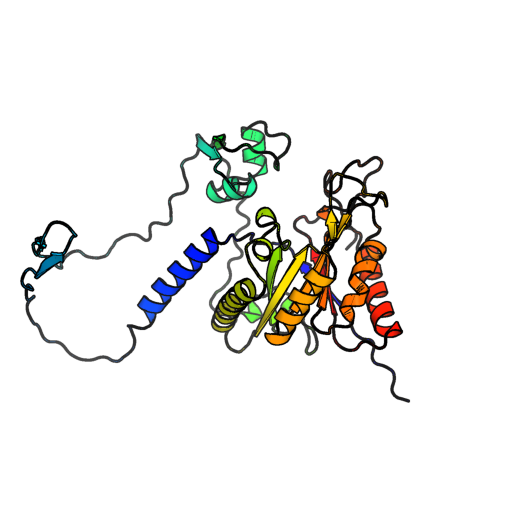ATOM 676 N N . PRO A 1 96 ? 22.323 24.784 9.066 1.00 46.66 96 PRO A N 1
ATOM 677 C CA . PRO A 1 96 ? 23.730 25.023 8.766 1.00 46.66 96 PRO A CA 1
ATOM 678 C C . PRO A 1 96 ? 23.888 26.039 7.628 1.00 46.66 96 PRO A C 1
ATOM 680 O O . PRO A 1 96 ? 23.093 26.088 6.693 1.00 46.66 96 PRO A O 1
ATOM 683 N N . ALA A 1 97 ? 24.922 26.877 7.725 1.00 51.31 97 ALA A N 1
ATOM 684 C CA . ALA A 1 97 ? 25.123 27.988 6.804 1.00 51.31 97 ALA A CA 1
ATOM 685 C C . ALA A 1 97 ? 25.323 27.515 5.341 1.00 51.31 97 ALA A C 1
ATOM 687 O O . ALA A 1 97 ? 25.979 26.487 5.111 1.00 51.31 97 ALA A O 1
ATOM 688 N N . PRO A 1 98 ? 24.824 28.281 4.349 1.00 52.03 98 PRO A N 1
ATOM 689 C CA . PRO A 1 98 ? 25.098 28.056 2.930 1.00 52.03 98 PRO A CA 1
ATOM 690 C C . PRO A 1 98 ? 26.615 28.021 2.659 1.00 52.03 98 PRO A C 1
ATOM 692 O O . PRO A 1 98 ? 27.348 28.873 3.159 1.00 52.03 98 PRO A O 1
ATOM 695 N N . GLY A 1 99 ? 27.097 27.044 1.878 1.00 57.16 99 GLY A N 1
ATOM 696 C CA . GLY A 1 99 ? 28.533 26.840 1.611 1.00 57.16 99 GLY A CA 1
ATOM 697 C C . GLY A 1 99 ? 29.255 25.896 2.585 1.00 57.16 99 GLY A C 1
ATOM 698 O O . GLY A 1 99 ? 30.483 25.803 2.561 1.00 57.16 99 GLY A O 1
ATOM 699 N N . SER A 1 100 ? 28.510 25.191 3.437 1.00 73.75 100 SER A N 1
ATOM 700 C CA . SER A 1 100 ? 29.026 24.115 4.288 1.00 73.75 100 SER A CA 1
ATOM 701 C C . SER A 1 100 ? 29.231 22.801 3.511 1.00 73.75 100 SER A C 1
ATOM 703 O O . SER A 1 100 ? 28.881 22.679 2.335 1.00 73.75 100 SER A O 1
ATOM 705 N N . SER A 1 101 ? 29.854 21.815 4.164 1.00 82.44 101 SER A N 1
ATOM 706 C CA . SER A 1 101 ? 29.983 20.450 3.643 1.00 82.44 101 SER A CA 1
ATOM 707 C C . SER A 1 101 ? 29.347 19.451 4.607 1.00 82.44 101 SER A C 1
ATOM 709 O O . SER A 1 101 ? 29.394 19.651 5.821 1.00 82.44 101 SER A O 1
ATOM 711 N N . TYR A 1 102 ? 28.748 18.392 4.066 1.00 84.94 102 TYR A N 1
ATOM 712 C CA . TYR A 1 102 ? 28.116 17.314 4.821 1.00 84.94 102 TYR A CA 1
ATOM 713 C C . TYR A 1 102 ? 28.830 15.996 4.534 1.00 84.94 102 TYR A C 1
ATOM 715 O O . TYR A 1 102 ? 29.013 15.637 3.376 1.00 84.94 102 TYR A O 1
ATOM 723 N N . VAL A 1 103 ? 29.225 15.265 5.576 1.00 88.50 103 VAL A N 1
ATOM 724 C CA . VAL A 1 103 ? 29.808 13.924 5.427 1.00 88.50 103 VAL A CA 1
ATOM 725 C C . VAL A 1 103 ? 28.695 12.898 5.579 1.00 88.50 103 VAL A C 1
ATOM 727 O O . VAL A 1 103 ? 28.095 12.819 6.651 1.00 88.50 103 VAL A O 1
ATOM 730 N N . VAL A 1 104 ? 28.439 12.128 4.522 1.00 84.38 104 VAL A N 1
ATOM 731 C CA . VAL A 1 104 ? 27.425 11.067 4.490 1.00 84.38 104 VAL A CA 1
ATOM 732 C C . VAL A 1 104 ? 27.719 10.038 5.582 1.00 84.38 104 VAL A C 1
ATOM 734 O O . VAL A 1 104 ? 28.831 9.515 5.690 1.00 84.38 104 VAL A O 1
ATOM 737 N N . LYS A 1 105 ? 26.720 9.739 6.405 1.00 75.19 105 LYS A N 1
ATOM 738 C CA . LYS A 1 105 ? 26.776 8.786 7.514 1.00 75.19 105 LYS A CA 1
ATOM 739 C C . LYS A 1 105 ? 26.067 7.485 7.133 1.00 75.19 105 LYS A C 1
ATOM 741 O O . LYS A 1 105 ? 25.248 7.460 6.214 1.00 75.19 105 LYS A O 1
ATOM 746 N N . PRO A 1 106 ? 26.342 6.383 7.854 1.00 65.38 106 PRO A N 1
ATOM 747 C CA . PRO A 1 106 ? 25.581 5.152 7.685 1.00 65.38 106 PRO A CA 1
ATOM 748 C C . PRO A 1 106 ? 24.076 5.393 7.863 1.00 65.38 106 PRO A C 1
ATOM 750 O O . PRO A 1 106 ? 23.645 5.845 8.923 1.00 65.38 106 PRO A O 1
ATOM 753 N N . GLY A 1 107 ? 23.292 5.049 6.839 1.00 57.34 107 GLY A N 1
ATOM 754 C CA . GLY A 1 107 ? 21.832 5.190 6.838 1.00 57.34 107 GLY A CA 1
ATOM 755 C C . GLY A 1 107 ? 21.301 6.494 6.238 1.00 57.34 107 GLY A C 1
ATOM 756 O O . GLY A 1 107 ? 20.083 6.657 6.166 1.00 57.34 107 GLY A O 1
ATOM 757 N N . ASP A 1 108 ? 22.174 7.393 5.786 1.00 71.44 108 ASP A N 1
ATOM 758 C CA . ASP A 1 108 ? 21.742 8.590 5.076 1.00 71.44 108 ASP A CA 1
ATOM 759 C C . ASP A 1 108 ? 21.258 8.270 3.656 1.00 71.44 108 ASP A C 1
ATOM 761 O O . ASP A 1 108 ? 21.726 7.344 2.994 1.00 71.44 108 ASP A O 1
ATOM 765 N N . THR A 1 109 ? 20.339 9.099 3.169 1.00 78.50 109 THR A N 1
ATOM 766 C CA . THR A 1 109 ? 19.961 9.185 1.752 1.00 78.50 109 THR A CA 1
ATOM 767 C C . THR A 1 109 ? 20.100 10.634 1.310 1.00 78.50 109 THR A C 1
ATOM 769 O O . THR A 1 109 ? 20.006 11.541 2.144 1.00 78.50 109 THR A O 1
ATOM 772 N N . LEU A 1 110 ? 20.281 10.878 0.009 1.00 76.62 110 LEU A N 1
ATOM 773 C CA . LEU A 1 110 ? 20.420 12.243 -0.500 1.00 76.62 110 LEU A CA 1
ATOM 774 C C . LEU A 1 110 ? 19.187 13.096 -0.161 1.00 76.62 110 LEU A C 1
ATOM 776 O O . LEU A 1 110 ? 19.326 14.267 0.175 1.00 76.62 110 LEU A O 1
ATOM 780 N N . PHE A 1 111 ? 18.004 12.475 -0.148 1.00 73.06 111 PHE A N 1
ATOM 781 C CA . PHE A 1 111 ? 16.747 13.083 0.282 1.00 73.06 111 PHE A CA 1
ATOM 782 C C . PHE A 1 111 ? 16.773 13.548 1.746 1.00 73.06 111 PHE A C 1
ATOM 784 O O . PHE A 1 111 ? 16.469 14.705 2.031 1.00 73.06 111 PHE A O 1
ATOM 791 N N . VAL A 1 112 ? 17.156 12.666 2.680 1.00 70.31 112 VAL A N 1
ATOM 792 C CA . VAL A 1 112 ? 17.213 13.000 4.116 1.00 70.31 112 VAL A CA 1
ATOM 793 C C . VAL A 1 112 ? 18.259 14.081 4.372 1.00 70.31 112 VAL A C 1
ATOM 795 O O . VAL A 1 112 ? 17.981 15.031 5.098 1.00 70.31 112 VAL A O 1
ATOM 798 N N . ILE A 1 113 ? 19.425 13.988 3.727 1.00 77.56 113 ILE A N 1
ATOM 799 C CA . ILE A 1 113 ? 20.474 15.003 3.848 1.00 77.56 113 ILE A CA 1
ATOM 800 C C . ILE A 1 113 ? 19.979 16.352 3.311 1.00 77.56 113 ILE A C 1
ATOM 802 O O . ILE A 1 113 ? 20.122 17.369 3.984 1.00 77.56 113 ILE A O 1
ATOM 806 N N . ALA A 1 114 ? 19.365 16.379 2.126 1.00 77.25 114 ALA A N 1
ATOM 807 C CA . ALA A 1 114 ? 18.823 17.600 1.536 1.00 77.25 114 ALA A CA 1
ATOM 808 C C . ALA A 1 114 ? 17.766 18.252 2.443 1.00 77.25 114 ALA A C 1
ATOM 810 O O . ALA A 1 114 ? 17.807 19.461 2.675 1.00 77.25 114 ALA A O 1
ATOM 811 N N . GLN A 1 115 ? 16.885 17.443 3.036 1.00 72.38 115 GLN A N 1
ATOM 812 C CA . GLN A 1 115 ? 15.888 17.900 4.001 1.00 72.38 115 GLN A CA 1
ATOM 813 C C . GLN A 1 115 ? 16.523 18.463 5.282 1.00 72.38 115 GLN A C 1
ATOM 815 O O . GLN A 1 115 ? 16.121 19.537 5.727 1.00 72.38 115 GLN A O 1
ATOM 820 N N . GLU A 1 116 ? 17.514 17.778 5.867 1.00 71.75 116 GLU A N 1
ATOM 821 C CA . GLU A 1 116 ? 18.240 18.254 7.059 1.00 71.75 116 GLU A CA 1
ATOM 822 C C . GLU A 1 116 ? 18.965 19.581 6.800 1.00 71.75 116 GLU A C 1
ATOM 824 O O . GLU A 1 116 ? 19.047 20.439 7.681 1.00 71.75 116 GLU A O 1
ATOM 829 N N . LEU A 1 117 ? 19.492 19.746 5.587 1.00 76.69 117 LEU A N 1
ATOM 830 C CA . LEU A 1 117 ? 20.239 20.924 5.160 1.00 76.69 117 LEU A CA 1
ATOM 831 C C . LEU A 1 117 ? 19.352 22.055 4.625 1.00 76.69 117 LEU A C 1
ATOM 833 O O . LEU A 1 117 ? 19.855 23.151 4.392 1.00 76.69 117 LEU A O 1
ATOM 837 N N . GLY A 1 118 ? 18.055 21.806 4.429 1.00 69.25 118 GLY A N 1
ATOM 838 C CA . GLY A 1 118 ? 17.123 22.784 3.873 1.00 69.25 118 GLY A CA 1
ATOM 839 C C . GLY A 1 118 ? 17.429 23.173 2.423 1.00 69.25 118 GLY A C 1
ATOM 840 O O . GLY A 1 118 ? 17.232 24.329 2.061 1.00 69.25 118 GLY A O 1
ATOM 841 N N . VAL A 1 119 ? 17.913 22.236 1.603 1.00 79.56 119 VAL A N 1
ATOM 842 C CA . VAL A 1 119 ? 18.188 22.428 0.165 1.00 79.56 119 VAL A CA 1
ATOM 843 C C . VAL A 1 119 ? 17.342 21.466 -0.672 1.00 79.56 119 VAL A C 1
ATOM 845 O O . VAL A 1 119 ? 16.918 20.427 -0.166 1.00 79.56 119 VAL A O 1
ATOM 848 N N . ALA A 1 120 ? 17.075 21.774 -1.946 1.00 77.88 120 ALA A N 1
ATOM 849 C CA . ALA A 1 120 ? 16.406 20.808 -2.816 1.00 77.88 120 ALA A CA 1
ATOM 850 C C . ALA A 1 120 ? 17.337 19.615 -3.100 1.00 77.88 120 ALA A C 1
ATOM 852 O O . ALA A 1 120 ? 18.547 19.786 -3.270 1.00 77.88 120 ALA A O 1
ATOM 853 N N . MET A 1 121 ? 16.785 18.400 -3.146 1.00 81.88 121 MET A N 1
ATOM 854 C CA . MET A 1 121 ? 17.567 17.176 -3.374 1.00 81.88 121 MET A CA 1
ATOM 855 C C . MET A 1 121 ? 18.286 17.217 -4.726 1.00 81.88 121 MET A C 1
ATOM 857 O O . MET A 1 121 ? 19.455 16.861 -4.823 1.00 81.88 121 MET A O 1
ATOM 861 N N . ASP A 1 122 ? 17.596 17.707 -5.745 1.00 78.75 122 ASP A N 1
ATOM 862 C CA . ASP A 1 122 ? 18.046 17.884 -7.121 1.00 78.75 122 ASP A CA 1
ATOM 863 C C . ASP A 1 122 ? 19.140 18.960 -7.224 1.00 78.75 122 ASP A C 1
ATOM 865 O O . ASP A 1 122 ? 20.138 18.766 -7.918 1.00 78.75 122 ASP A O 1
ATOM 869 N N . GLU A 1 123 ? 19.038 20.047 -6.454 1.00 82.06 123 GLU A N 1
ATOM 870 C CA . GLU A 1 123 ? 20.105 21.051 -6.347 1.00 82.06 123 GLU A CA 1
ATOM 871 C C . GLU A 1 123 ? 21.335 20.502 -5.615 1.00 82.06 123 GLU A C 1
ATOM 873 O O . GLU A 1 123 ? 22.470 20.766 -6.017 1.00 82.06 123 GLU A O 1
ATOM 878 N N . LEU A 1 124 ? 21.129 19.709 -4.560 1.00 84.94 124 LEU A N 1
ATOM 879 C CA . LEU A 1 124 ? 22.209 19.037 -3.844 1.00 84.94 124 LEU A CA 1
ATOM 880 C C . LEU A 1 124 ? 22.902 17.995 -4.734 1.00 84.94 124 LEU A C 1
ATOM 882 O O . LEU A 1 124 ? 24.130 17.909 -4.720 1.00 84.94 124 LEU A O 1
ATOM 886 N N . ALA A 1 125 ? 22.146 17.247 -5.540 1.00 84.94 125 ALA A N 1
ATOM 887 C CA . ALA A 1 125 ? 22.677 16.307 -6.522 1.00 84.94 125 ALA A CA 1
ATOM 888 C C . ALA A 1 125 ? 23.516 17.030 -7.583 1.00 84.94 125 ALA A C 1
ATOM 890 O O .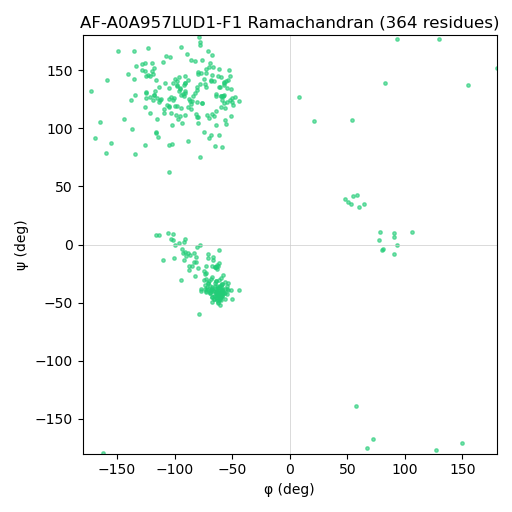 ALA A 1 125 ? 24.675 16.674 -7.813 1.00 84.94 125 ALA A O 1
ATOM 891 N N . ALA A 1 126 ? 22.966 18.101 -8.165 1.00 83.69 126 ALA A N 1
ATOM 892 C CA . ALA A 1 126 ? 23.629 18.907 -9.184 1.00 83.69 126 ALA A CA 1
ATOM 893 C C . ALA A 1 126 ? 24.920 19.556 -8.661 1.00 83.69 126 ALA A C 1
ATOM 895 O O . ALA A 1 126 ? 25.955 19.501 -9.326 1.00 83.69 126 ALA A O 1
ATOM 896 N N . ALA A 1 127 ? 24.899 20.102 -7.440 1.00 86.75 127 ALA A N 1
ATOM 897 C CA . ALA A 1 127 ? 26.068 20.708 -6.798 1.00 86.75 127 ALA A CA 1
ATOM 898 C C . ALA A 1 127 ? 27.215 19.712 -6.546 1.00 86.75 127 ALA A C 1
ATOM 900 O O . ALA A 1 127 ? 28.367 20.123 -6.383 1.00 86.75 127 ALA A O 1
ATOM 901 N N . ASN A 1 128 ? 26.905 18.414 -6.515 1.00 90.00 128 ASN A N 1
ATOM 902 C CA . ASN A 1 128 ? 27.844 17.335 -6.226 1.00 90.00 128 ASN A CA 1
ATOM 903 C C . ASN A 1 128 ? 28.105 16.406 -7.413 1.00 90.00 128 ASN A C 1
ATOM 905 O O . ASN A 1 128 ? 28.774 15.391 -7.236 1.00 90.00 128 ASN A O 1
ATOM 909 N N . ALA A 1 129 ? 27.610 16.756 -8.607 1.00 88.19 129 ALA A N 1
ATOM 910 C CA . ALA A 1 129 ? 27.705 15.935 -9.814 1.00 88.19 129 ALA A CA 1
ATOM 911 C C . ALA A 1 129 ? 27.235 14.480 -9.597 1.00 88.19 129 ALA A C 1
ATOM 913 O O . ALA A 1 129 ? 27.809 13.538 -10.144 1.00 88.19 129 ALA A O 1
ATOM 914 N N . ILE A 1 130 ? 26.194 14.300 -8.778 1.00 82.81 130 ILE A N 1
ATOM 915 C CA . ILE A 1 130 ? 25.595 12.993 -8.503 1.00 82.81 130 ILE A CA 1
ATOM 916 C C . ILE A 1 130 ? 24.642 12.668 -9.652 1.00 82.81 130 ILE A C 1
ATOM 918 O O . ILE A 1 130 ? 23.627 13.340 -9.822 1.00 82.81 130 ILE A O 1
ATOM 922 N N . ALA A 1 131 ? 24.993 11.657 -10.447 1.00 71.50 131 ALA A N 1
ATOM 923 C CA . ALA A 1 131 ? 24.180 11.206 -11.576 1.00 71.50 131 ALA A CA 1
ATOM 924 C C . ALA A 1 131 ? 22.978 10.358 -11.129 1.00 71.50 131 ALA A C 1
ATOM 926 O O . ALA A 1 131 ? 21.894 10.500 -11.684 1.00 71.50 131 ALA A O 1
ATOM 927 N N . ASP A 1 132 ? 23.169 9.515 -10.111 1.00 70.62 132 ASP A N 1
ATOM 928 C CA . ASP A 1 132 ? 22.116 8.700 -9.504 1.00 70.62 132 ASP A CA 1
ATOM 929 C C . ASP A 1 132 ? 21.909 9.137 -8.050 1.00 70.62 132 ASP A C 1
ATOM 931 O O . ASP A 1 132 ? 22.746 8.894 -7.179 1.00 70.62 132 ASP A O 1
ATOM 935 N N . VAL A 1 133 ? 20.784 9.804 -7.788 1.00 70.25 133 VAL A N 1
ATOM 936 C CA . VAL A 1 133 ? 20.422 10.347 -6.467 1.00 70.25 133 VAL A CA 1
ATOM 937 C C . VAL A 1 133 ? 20.242 9.270 -5.392 1.00 70.25 133 VAL A C 1
ATOM 939 O O . VAL A 1 133 ? 20.282 9.585 -4.200 1.00 70.25 133 VAL A O 1
ATOM 942 N N . ASN A 1 134 ? 20.075 8.007 -5.796 1.00 66.94 134 ASN A N 1
ATOM 943 C CA . ASN A 1 134 ? 19.928 6.869 -4.894 1.00 66.94 134 ASN A CA 1
ATOM 944 C C . ASN A 1 134 ? 21.275 6.250 -4.497 1.00 66.94 134 ASN A C 1
ATOM 946 O O . ASN A 1 134 ? 21.315 5.381 -3.623 1.00 66.94 134 ASN A O 1
ATOM 950 N N . VAL A 1 135 ? 22.380 6.690 -5.107 1.00 71.12 135 VAL A N 1
ATOM 951 C CA . VAL A 1 135 ? 23.719 6.143 -4.876 1.00 71.12 135 VAL A CA 1
ATOM 952 C C . VAL A 1 135 ? 24.612 7.217 -4.260 1.00 71.12 135 VAL A C 1
ATOM 954 O O . VAL A 1 135 ? 25.221 8.033 -4.950 1.00 71.12 135 VAL A O 1
ATOM 957 N N . ILE A 1 136 ? 24.701 7.189 -2.929 1.00 80.81 136 ILE A N 1
ATOM 958 C CA . ILE A 1 136 ? 25.678 7.955 -2.147 1.00 80.81 136 ILE A CA 1
ATOM 959 C C . ILE A 1 136 ? 26.478 7.019 -1.242 1.00 80.81 136 ILE A C 1
ATOM 961 O O . ILE A 1 136 ? 25.953 6.031 -0.727 1.00 80.81 136 ILE A O 1
ATOM 965 N N . GLU A 1 137 ? 27.756 7.324 -1.038 1.00 77.00 137 GLU A N 1
ATOM 966 C CA . GLU A 1 137 ? 28.662 6.476 -0.262 1.00 77.00 137 GLU A CA 1
ATOM 967 C C . GLU A 1 137 ? 28.862 7.014 1.153 1.00 77.00 137 GLU A C 1
ATOM 969 O O . GLU A 1 137 ? 29.044 8.212 1.365 1.00 77.00 137 GLU A O 1
ATOM 974 N N . VAL A 1 138 ? 28.891 6.127 2.148 1.00 76.94 138 VAL A N 1
ATOM 975 C CA . VAL A 1 138 ? 29.248 6.518 3.518 1.00 76.94 138 VAL A CA 1
ATOM 976 C C . VAL A 1 138 ? 30.661 7.104 3.530 1.00 76.94 138 VAL A C 1
ATOM 978 O O . VAL A 1 138 ? 31.608 6.482 3.057 1.00 76.94 138 VAL A O 1
ATOM 981 N N . GLY A 1 139 ? 30.807 8.294 4.108 1.00 73.56 139 GLY A N 1
ATOM 982 C CA . GLY A 1 139 ? 32.051 9.060 4.109 1.00 73.56 139 GLY A CA 1
ATOM 983 C C . GLY A 1 139 ? 32.201 10.016 2.922 1.00 73.56 139 GLY A C 1
ATOM 984 O O . GLY A 1 139 ? 33.112 10.845 2.943 1.00 73.56 139 GLY A O 1
ATOM 985 N N . GLN A 1 140 ? 31.308 9.966 1.926 1.00 87.81 140 GLN A N 1
ATOM 986 C CA . GLN A 1 140 ? 31.264 10.945 0.842 1.00 87.81 140 GLN A CA 1
ATOM 987 C C . GLN A 1 140 ? 31.014 12.346 1.409 1.00 87.81 140 GLN A C 1
ATOM 989 O O . GLN A 1 140 ? 30.165 12.543 2.278 1.00 87.81 140 GLN A O 1
ATOM 994 N N . VAL A 1 141 ? 31.760 13.335 0.917 1.00 89.81 141 VAL A N 1
ATOM 995 C CA . VAL A 1 141 ? 31.616 14.735 1.331 1.00 89.81 141 VAL A CA 1
ATOM 996 C C . VAL A 1 141 ? 30.779 15.478 0.296 1.00 89.81 141 VAL A C 1
ATOM 998 O O . VAL A 1 141 ? 31.231 15.697 -0.826 1.00 89.81 141 VAL A O 1
ATOM 1001 N N . LEU A 1 142 ? 29.573 15.883 0.682 1.00 88.50 142 LEU A N 1
ATOM 1002 C CA . LEU A 1 142 ? 28.654 16.666 -0.134 1.00 88.50 142 LEU A CA 1
ATOM 1003 C C . LEU A 1 142 ? 28.862 18.163 0.106 1.00 88.50 142 LEU A C 1
ATOM 1005 O O . LEU A 1 142 ? 28.891 18.632 1.242 1.00 88.50 142 LEU A O 1
ATOM 1009 N N . ARG A 1 143 ? 28.988 18.927 -0.974 1.00 89.06 143 ARG A N 1
ATOM 1010 C CA . ARG A 1 143 ? 28.979 20.389 -1.010 1.00 89.06 143 ARG A CA 1
ATOM 1011 C C . ARG A 1 143 ? 27.541 20.882 -0.966 1.00 89.06 143 ARG A C 1
ATOM 1013 O O . ARG A 1 143 ? 26.744 20.535 -1.834 1.00 89.06 143 ARG A O 1
ATOM 1020 N N . VAL A 1 144 ? 27.222 21.707 0.024 1.00 85.06 144 VAL A N 1
ATOM 1021 C CA . VAL A 1 144 ? 25.888 22.294 0.167 1.00 85.06 144 VAL A CA 1
ATOM 1022 C C . VAL A 1 144 ? 25.822 23.567 -0.686 1.00 85.06 144 VAL A C 1
ATOM 1024 O O . VAL A 1 144 ? 26.594 24.497 -0.418 1.00 85.06 144 VAL A O 1
ATOM 1027 N N . PRO A 1 145 ? 24.962 23.637 -1.722 1.00 80.56 145 PRO A N 1
ATOM 1028 C CA . PRO A 1 145 ? 24.892 24.799 -2.603 1.00 80.56 145 PRO A CA 1
ATOM 1029 C C . PRO A 1 145 ? 24.542 26.068 -1.817 1.00 80.56 145 PRO A C 1
ATOM 1031 O O . PRO A 1 145 ? 23.576 26.114 -1.055 1.00 80.56 145 PRO A O 1
ATOM 1034 N N . ALA A 1 146 ? 25.354 27.115 -1.987 1.00 62.41 146 ALA A N 1
ATOM 1035 C CA . ALA A 1 146 ? 25.131 28.388 -1.320 1.00 62.41 146 ALA A CA 1
ATOM 1036 C C . ALA A 1 146 ? 24.048 29.183 -2.065 1.00 62.41 146 ALA A C 1
ATOM 1038 O O . ALA A 1 146 ? 24.293 29.656 -3.170 1.00 62.41 146 ALA A O 1
ATOM 1039 N N . GLY A 1 147 ? 22.864 29.331 -1.464 1.00 61.12 147 GLY A N 1
ATOM 1040 C CA . GLY A 1 147 ? 21.761 30.111 -2.043 1.00 61.12 147 GLY A CA 1
ATOM 1041 C C . GLY A 1 147 ? 20.597 29.294 -2.606 1.00 61.12 147 GLY A C 1
ATOM 1042 O O . GLY A 1 147 ? 19.729 29.880 -3.245 1.00 61.12 147 GLY A O 1
ATOM 1043 N N . ALA A 1 148 ? 20.553 27.985 -2.344 1.00 49.28 148 ALA A N 1
ATOM 1044 C CA . ALA A 1 148 ? 19.378 27.157 -2.591 1.00 49.28 148 ALA A CA 1
ATOM 1045 C C . ALA A 1 148 ? 18.200 27.665 -1.740 1.00 49.28 148 ALA A C 1
ATOM 1047 O O . ALA A 1 148 ? 18.064 27.347 -0.558 1.00 49.28 148 ALA A O 1
ATOM 1048 N N . THR A 1 149 ? 17.367 28.527 -2.317 1.00 47.88 149 THR A N 1
ATOM 1049 C CA . THR A 1 149 ? 16.038 28.780 -1.779 1.00 47.88 149 THR A CA 1
ATOM 1050 C C . THR A 1 149 ? 15.234 27.535 -2.083 1.00 47.88 149 THR A C 1
ATOM 1052 O O . THR A 1 149 ? 14.919 27.294 -3.247 1.00 47.88 149 THR A O 1
ATOM 1055 N N . VAL A 1 150 ? 14.860 26.768 -1.054 1.00 47.69 150 VAL A N 1
ATOM 1056 C CA . VAL A 1 150 ? 13.690 25.895 -1.176 1.00 47.69 150 VAL A CA 1
ATOM 1057 C C . VAL A 1 150 ? 12.626 26.764 -1.852 1.00 47.69 150 VAL A C 1
ATOM 1059 O O . VAL A 1 150 ? 12.376 27.859 -1.326 1.00 47.69 150 VAL A O 1
ATOM 1062 N N . PRO A 1 151 ? 12.035 26.390 -3.006 1.00 41.75 151 PRO A N 1
ATOM 1063 C CA . PRO A 1 151 ? 10.787 27.009 -3.392 1.00 41.75 151 PRO A CA 1
ATOM 1064 C C . PRO A 1 151 ? 9.891 26.755 -2.196 1.00 41.75 151 PRO A C 1
ATOM 1066 O O . PRO A 1 151 ? 9.496 25.617 -1.943 1.00 41.75 151 PRO A O 1
ATOM 1069 N N . THR A 1 152 ? 9.682 27.784 -1.378 1.00 42.28 152 THR A N 1
ATOM 1070 C CA . THR A 1 152 ? 8.792 27.730 -0.241 1.00 42.28 152 THR A CA 1
ATOM 1071 C C . THR A 1 152 ? 7.431 27.537 -0.865 1.00 42.28 152 THR A C 1
ATOM 1073 O O . THR A 1 152 ? 6.695 28.489 -1.098 1.00 42.28 152 THR A O 1
ATOM 1076 N N . ARG A 1 153 ? 7.076 26.278 -1.155 1.00 41.41 153 ARG A N 1
ATOM 1077 C CA . ARG A 1 153 ? 5.693 25.863 -1.083 1.00 41.41 153 ARG A CA 1
ATOM 1078 C C . ARG A 1 153 ? 5.310 26.342 0.303 1.00 41.41 153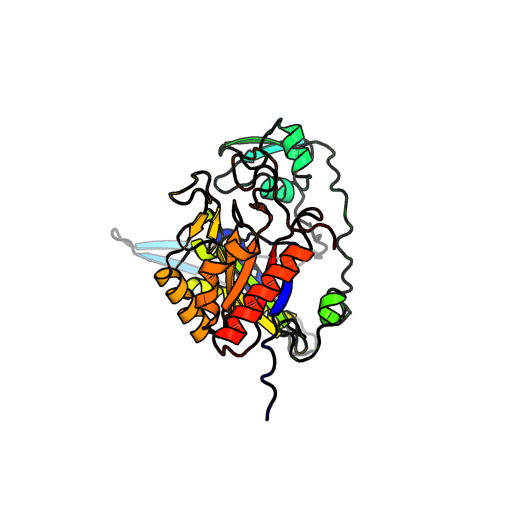 ARG A C 1
ATOM 1080 O O . ARG A 1 153 ? 5.908 25.845 1.265 1.00 41.41 153 ARG A O 1
ATOM 1087 N N . PRO A 1 154 ? 4.445 27.363 0.423 1.00 44.50 154 PRO A N 1
ATOM 1088 C CA . PRO A 1 154 ? 4.007 27.792 1.730 1.00 44.50 154 PRO A CA 1
ATOM 1089 C C . PRO A 1 154 ? 3.565 26.511 2.419 1.00 44.50 154 PRO A C 1
ATOM 1091 O O . PRO A 1 154 ? 2.772 25.755 1.840 1.00 44.50 154 PRO A O 1
ATOM 1094 N N . LEU A 1 155 ? 4.152 26.192 3.579 1.00 41.47 155 LEU A N 1
ATOM 1095 C CA . LEU A 1 155 ? 3.553 25.153 4.403 1.00 41.47 155 LEU A CA 1
ATOM 1096 C C . LEU A 1 155 ? 2.086 25.559 4.495 1.00 41.47 155 LEU A C 1
ATOM 1098 O O . LEU A 1 155 ? 1.839 26.743 4.758 1.00 41.47 155 LEU A O 1
ATOM 1102 N N . PRO A 1 156 ? 1.139 24.667 4.151 1.00 51.84 156 PRO A N 1
ATOM 1103 C CA . PRO A 1 156 ? -0.263 25.030 4.214 1.00 51.84 156 PRO A CA 1
ATOM 1104 C C . PRO A 1 156 ? -0.470 25.654 5.588 1.00 51.84 156 PRO A C 1
ATOM 1106 O O . PRO A 1 156 ? -0.109 25.045 6.596 1.00 51.84 156 PRO A O 1
ATOM 1109 N N . VAL A 1 157 ? -0.901 26.919 5.617 1.00 56.97 157 VAL A N 1
ATOM 1110 C CA . VAL A 1 157 ? -1.168 27.606 6.876 1.00 56.97 157 VAL A CA 1
ATOM 1111 C C . VAL A 1 157 ? -2.385 26.900 7.423 1.00 56.97 157 VAL A C 1
ATOM 1113 O O . VAL A 1 157 ? -3.509 27.145 6.993 1.00 56.97 157 VAL A O 1
ATOM 1116 N N . VAL A 1 158 ? -2.135 25.913 8.274 1.00 63.59 158 VAL A N 1
ATOM 1117 C CA . VAL A 1 158 ? -3.210 25.153 8.865 1.00 63.59 158 VAL A CA 1
ATOM 1118 C C . VAL A 1 158 ? -3.741 25.996 10.006 1.00 63.59 158 VAL A C 1
ATOM 1120 O O . VAL A 1 158 ? -3.050 26.186 11.006 1.00 63.59 158 VAL A O 1
ATOM 1123 N N . ASP A 1 159 ? -4.947 26.524 9.833 1.00 74.12 159 ASP A N 1
ATOM 1124 C CA . ASP A 1 159 ? -5.643 27.222 10.902 1.00 74.12 159 ASP A CA 1
ATOM 1125 C C . ASP A 1 159 ? -5.933 26.223 12.027 1.00 74.12 159 ASP A C 1
ATOM 1127 O O . ASP A 1 159 ? -6.809 25.364 11.925 1.00 74.12 159 ASP A O 1
ATOM 1131 N N . SER A 1 160 ? -5.134 26.294 13.090 1.00 72.62 160 SER A N 1
ATOM 1132 C CA . SER A 1 160 ? -5.245 25.401 14.238 1.00 72.62 160 SER A CA 1
ATOM 1133 C C . SER A 1 160 ? -6.483 25.671 15.089 1.00 72.62 160 SER A C 1
ATOM 1135 O O . SER A 1 160 ? -6.763 24.869 15.978 1.00 72.62 160 SER A O 1
ATOM 1137 N N . SER A 1 161 ? -7.218 26.758 14.822 1.00 78.44 161 SER A N 1
ATOM 1138 C CA . SER A 1 161 ? -8.490 27.058 15.480 1.00 78.44 161 SER A CA 1
ATOM 1139 C C . SER A 1 161 ? -9.667 26.264 14.906 1.00 78.44 161 SER A C 1
ATOM 1141 O O . SER A 1 161 ? -10.669 26.091 15.599 1.00 78.44 161 SER A O 1
ATOM 1143 N N . LEU A 1 162 ? -9.543 25.740 13.680 1.00 78.75 162 LEU A N 1
ATOM 1144 C CA . LEU A 1 162 ? -10.573 24.907 13.066 1.00 78.75 162 LEU A CA 1
ATOM 1145 C C . LEU A 1 162 ? -10.521 23.463 13.595 1.00 78.75 162 LEU A C 1
ATOM 1147 O O . LEU A 1 162 ? -9.424 22.933 13.837 1.00 78.75 162 LEU A O 1
ATOM 1151 N N . PRO A 1 163 ? -11.679 22.781 13.714 1.00 81.12 163 PRO A N 1
ATOM 1152 C CA . PRO A 1 163 ? -11.731 21.350 13.988 1.00 81.12 163 PRO A CA 1
ATOM 1153 C C . PRO A 1 163 ? -10.859 20.567 13.005 1.00 81.12 163 PRO A C 1
ATOM 1155 O O . PRO A 1 163 ? -10.778 20.901 11.820 1.00 81.12 163 PRO A O 1
ATOM 1158 N N . ILE A 1 164 ? -10.230 19.483 13.468 1.00 80.44 164 ILE A N 1
ATOM 1159 C CA . ILE A 1 164 ? -9.336 18.687 12.615 1.00 80.44 164 ILE A CA 1
ATOM 1160 C C . ILE A 1 164 ? -10.035 18.187 11.345 1.00 80.44 164 ILE A C 1
ATOM 1162 O O . ILE A 1 164 ? -9.419 18.151 10.284 1.00 80.44 164 ILE A O 1
ATOM 1166 N N . THR A 1 165 ? -11.336 17.905 11.423 1.00 80.44 165 THR A N 1
ATOM 1167 C CA . THR A 1 165 ? -12.161 17.481 10.289 1.00 80.44 165 THR A CA 1
ATOM 1168 C C . THR A 1 165 ? -12.285 18.546 9.202 1.00 80.44 165 THR A C 1
ATOM 1170 O O . THR A 1 165 ? -12.348 18.201 8.030 1.00 80.44 165 THR A O 1
ATOM 1173 N N . GLU A 1 166 ? -12.262 19.833 9.552 1.00 82.62 166 GLU A N 1
ATOM 1174 C CA . GLU A 1 166 ? -12.312 20.944 8.586 1.00 82.62 166 GLU A CA 1
ATOM 1175 C C . GLU A 1 166 ? -10.938 21.247 7.971 1.00 82.62 166 GLU A C 1
ATOM 1177 O O . GLU A 1 166 ? -10.836 21.894 6.930 1.00 82.62 166 GLU A O 1
ATOM 1182 N N . ARG A 1 167 ? -9.871 20.729 8.588 1.00 77.69 167 ARG A N 1
ATOM 1183 C CA . ARG A 1 167 ? -8.484 20.846 8.117 1.00 77.69 167 ARG A CA 1
ATOM 1184 C C . ARG A 1 167 ? -8.068 19.704 7.183 1.00 77.69 167 ARG A C 1
ATOM 1186 O O . ARG A 1 167 ? -6.986 19.758 6.601 1.00 77.69 167 ARG A O 1
ATOM 1193 N N . MET A 1 168 ? -8.891 18.660 7.058 1.00 81.06 168 MET A N 1
ATOM 1194 C CA . MET A 1 168 ? -8.652 17.528 6.156 1.00 81.06 168 MET A CA 1
ATOM 1195 C C . MET A 1 168 ? -8.752 17.952 4.684 1.00 81.06 168 MET A C 1
ATOM 1197 O O . MET A 1 168 ? -9.330 18.988 4.359 1.00 81.06 168 MET A O 1
ATOM 1201 N N . THR A 1 169 ? -8.234 17.129 3.768 1.00 78.69 169 THR A N 1
ATOM 1202 C CA . THR A 1 169 ? -8.407 17.368 2.326 1.00 78.69 169 THR A CA 1
ATOM 1203 C C . THR A 1 169 ? -9.894 17.343 1.937 1.00 78.69 169 THR A C 1
ATOM 1205 O O . THR A 1 169 ? -10.667 16.606 2.556 1.00 78.69 169 THR A O 1
ATOM 1208 N N . PRO A 1 170 ? -10.319 18.070 0.882 1.00 82.69 170 PRO A N 1
ATOM 1209 C CA . PRO A 1 170 ? -11.720 18.069 0.447 1.00 82.69 170 PRO A CA 1
ATOM 1210 C C . PRO A 1 170 ? -12.282 16.664 0.191 1.00 82.69 170 PRO A C 1
ATOM 1212 O O . PRO A 1 170 ? -13.409 16.372 0.578 1.00 82.69 170 PRO A O 1
ATOM 1215 N N . ALA A 1 171 ? -11.483 15.767 -0.395 1.00 77.88 171 ALA A N 1
ATOM 1216 C CA . ALA A 1 171 ? -11.876 14.377 -0.624 1.00 77.88 171 ALA A CA 1
ATOM 1217 C C . ALA A 1 171 ? -12.150 13.620 0.686 1.00 77.88 171 ALA A C 1
ATOM 1219 O O . ALA A 1 171 ? -13.136 12.892 0.787 1.00 77.88 171 ALA A O 1
ATOM 1220 N N . ALA A 1 172 ? -11.318 13.819 1.710 1.00 80.81 172 ALA A N 1
ATOM 1221 C CA . ALA A 1 172 ? -11.513 13.172 3.001 1.00 80.81 172 ALA A CA 1
ATOM 1222 C C . ALA A 1 172 ? -12.719 13.750 3.767 1.00 80.81 172 ALA A C 1
ATOM 1224 O O . ALA A 1 172 ? -13.432 13.000 4.430 1.00 80.81 172 ALA A O 1
ATOM 1225 N N . GLN A 1 173 ? -13.010 15.048 3.613 1.00 85.94 173 GLN A N 1
ATOM 1226 C CA . GLN A 1 173 ? -14.231 15.671 4.151 1.00 85.94 173 GLN A CA 1
ATOM 1227 C C . GLN A 1 173 ? -15.510 15.130 3.495 1.00 85.94 173 GLN A C 1
ATOM 1229 O O . GLN A 1 173 ? -16.549 15.033 4.142 1.00 85.94 173 GLN A O 1
ATOM 1234 N N . GLN A 1 174 ? -15.438 14.769 2.211 1.00 87.00 174 GLN A N 1
ATOM 1235 C CA . GLN A 1 174 ? -16.568 14.250 1.436 1.00 87.00 174 GLN A CA 1
ATOM 1236 C C . GLN A 1 174 ? -16.818 12.749 1.630 1.00 87.00 174 GLN A C 1
ATOM 1238 O O . GLN A 1 174 ? -17.837 12.244 1.144 1.00 87.00 174 GLN A O 1
ATOM 1243 N N . ALA A 1 175 ? -15.933 12.029 2.330 1.00 87.69 175 ALA A N 1
ATOM 1244 C CA . ALA A 1 175 ? -16.166 10.632 2.672 1.00 87.69 175 ALA A CA 1
ATOM 1245 C C . ALA A 1 175 ? -17.522 10.484 3.388 1.00 87.69 175 ALA A C 1
ATOM 1247 O O . ALA A 1 175 ? -17.914 11.332 4.189 1.00 87.69 175 ALA A O 1
ATOM 1248 N N . GLN A 1 176 ? -18.250 9.409 3.090 1.00 87.88 176 GLN A N 1
ATOM 1249 C CA . GLN A 1 176 ? -19.599 9.163 3.614 1.00 87.88 176 GLN A CA 1
ATOM 1250 C C . GLN A 1 176 ? -19.604 8.008 4.618 1.00 87.88 176 GLN A C 1
ATOM 1252 O O . GLN A 1 176 ? -18.726 7.144 4.528 1.00 87.88 176 GLN A O 1
ATOM 1257 N N . PRO A 1 177 ? -20.595 7.933 5.531 1.00 88.62 177 PRO A N 1
ATOM 1258 C CA . PRO A 1 177 ? -20.777 6.775 6.400 1.00 88.62 177 PRO A CA 1
ATOM 1259 C C . PRO A 1 177 ? -20.705 5.464 5.609 1.00 88.62 177 PRO A C 1
ATOM 1261 O O . PRO A 1 177 ? -21.388 5.295 4.601 1.00 88.62 177 PRO A O 1
ATOM 1264 N N . GLY A 1 178 ? -19.850 4.545 6.058 1.00 85.19 178 GLY A N 1
ATOM 1265 C CA . GLY A 1 178 ? -19.552 3.315 5.325 1.00 85.19 178 GLY A CA 1
ATOM 1266 C C . GLY A 1 178 ? -18.376 3.417 4.349 1.00 85.19 178 GLY A C 1
ATOM 1267 O O . GLY A 1 178 ? -18.128 2.455 3.643 1.00 85.19 178 GLY A O 1
ATOM 1268 N N . SER A 1 179 ? -17.625 4.514 4.296 1.00 89.00 179 SER A N 1
ATOM 1269 C CA . SER A 1 179 ? -16.268 4.511 3.732 1.00 89.00 179 SER A CA 1
ATOM 1270 C C . SER A 1 179 ? -15.246 4.165 4.824 1.00 89.00 179 SER A C 1
ATOM 1272 O O . SER A 1 179 ? -15.377 4.686 5.935 1.00 89.00 179 SER A O 1
ATOM 1274 N N . PRO A 1 180 ? -14.187 3.385 4.531 1.00 89.62 180 PRO A N 1
ATOM 1275 C CA . PRO A 1 180 ? -13.072 3.173 5.459 1.00 89.62 180 PRO A CA 1
ATOM 1276 C C . PRO A 1 180 ? -12.327 4.472 5.811 1.00 89.62 180 PRO A C 1
ATOM 1278 O O . PRO A 1 180 ? -11.585 4.510 6.788 1.00 89.62 180 PRO A O 1
ATOM 1281 N N . PHE A 1 181 ? -12.529 5.539 5.035 1.00 90.06 181 PHE A N 1
ATOM 1282 C CA . PHE A 1 181 ? -11.943 6.862 5.258 1.00 90.06 181 PHE A CA 1
ATOM 1283 C C . PHE A 1 181 ? -12.908 7.847 5.927 1.00 90.06 181 PHE A C 1
ATOM 1285 O O . PHE A 1 181 ? -12.552 8.998 6.174 1.00 90.06 181 PHE A O 1
ATOM 1292 N N . TYR A 1 182 ? -14.143 7.429 6.220 1.00 90.75 182 TYR A N 1
ATOM 1293 C CA . TYR A 1 182 ? -15.108 8.298 6.878 1.00 90.75 182 TYR A CA 1
ATOM 1294 C C . TYR A 1 182 ? -14.669 8.598 8.304 1.00 90.75 182 TYR A C 1
ATOM 1296 O O . TYR A 1 182 ? -14.646 7.697 9.144 1.00 90.75 182 TYR A O 1
ATOM 1304 N N . ARG A 1 183 ? -14.316 9.864 8.566 1.00 89.94 183 ARG A N 1
ATOM 1305 C CA . ARG A 1 183 ? -13.876 10.339 9.889 1.00 89.94 183 ARG A CA 1
ATOM 1306 C C . ARG A 1 183 ? -12.818 9.420 10.507 1.00 89.94 183 ARG A C 1
ATOM 1308 O O . ARG A 1 183 ? -12.837 9.155 11.706 1.00 89.94 183 ARG A O 1
ATOM 1315 N N . THR A 1 184 ? -11.910 8.921 9.669 1.00 90.56 184 THR A N 1
ATOM 1316 C CA . THR A 1 184 ? -10.865 7.977 10.070 1.00 90.56 184 THR A CA 1
ATOM 1317 C C . THR A 1 184 ? -9.545 8.347 9.408 1.00 90.56 184 THR A C 1
ATOM 1319 O O . THR A 1 184 ? -9.450 8.411 8.183 1.00 90.56 184 THR A O 1
ATOM 1322 N N . THR A 1 185 ? -8.513 8.547 10.220 1.00 89.38 185 THR A N 1
ATOM 1323 C CA . THR A 1 185 ? -7.127 8.691 9.773 1.00 89.38 185 THR A CA 1
ATOM 1324 C C . THR A 1 185 ? -6.484 7.315 9.677 1.00 89.38 185 THR A C 1
ATOM 1326 O O . THR A 1 185 ? -6.463 6.570 10.652 1.00 89.38 185 THR A O 1
ATOM 1329 N N . TRP A 1 186 ? -5.925 6.970 8.520 1.00 91.44 186 TRP A N 1
ATOM 1330 C CA . TRP A 1 186 ? -5.143 5.745 8.367 1.00 91.44 186 TRP A CA 1
ATOM 1331 C C . TRP A 1 186 ? -3.686 6.024 8.726 1.00 91.44 186 TRP A C 1
ATOM 1333 O O . TRP A 1 186 ? -3.037 6.851 8.088 1.00 91.44 186 TRP A O 1
ATOM 1343 N N . LEU A 1 187 ? -3.184 5.348 9.758 1.00 92.88 187 LEU A N 1
ATOM 1344 C CA . LEU A 1 187 ? -1.797 5.450 10.203 1.00 92.88 187 LEU A CA 1
ATOM 1345 C C . LEU A 1 187 ? -1.073 4.154 9.859 1.00 92.88 187 LEU A C 1
ATOM 1347 O O . LEU A 1 187 ? -1.361 3.107 10.436 1.00 92.88 187 LEU A O 1
ATOM 1351 N N . THR A 1 188 ? -0.116 4.226 8.941 1.00 92.56 188 THR A N 1
ATOM 1352 C CA . THR A 1 188 ? 0.547 3.037 8.406 1.00 92.56 188 THR A CA 1
ATOM 1353 C C . THR A 1 188 ? 2.013 2.966 8.805 1.00 92.56 188 THR A C 1
ATOM 1355 O O . THR A 1 188 ? 2.744 3.947 8.667 1.00 92.56 188 THR A O 1
ATOM 1358 N N . TYR A 1 189 ? 2.476 1.788 9.216 1.00 93.06 189 TYR A N 1
ATOM 1359 C CA . TYR A 1 189 ? 3.902 1.476 9.303 1.00 93.06 189 TYR A CA 1
ATOM 1360 C C . TYR A 1 189 ? 4.338 0.701 8.066 1.00 93.06 189 TYR A C 1
ATOM 1362 O O . TYR A 1 189 ? 3.826 -0.381 7.800 1.00 93.06 189 TYR A O 1
ATOM 1370 N N . TYR A 1 190 ? 5.273 1.279 7.313 1.00 90.62 190 TYR A N 1
ATOM 1371 C CA . TYR A 1 190 ? 5.728 0.757 6.028 1.00 90.62 190 TYR A CA 1
ATOM 1372 C C . TYR A 1 190 ? 7.003 -0.085 6.149 1.00 90.62 190 TYR A C 1
ATOM 1374 O O . TYR A 1 190 ? 7.896 0.237 6.941 1.00 90.62 190 TYR A O 1
ATOM 1382 N N . GLY A 1 191 ? 7.109 -1.141 5.342 1.00 88.94 191 GLY A N 1
ATOM 1383 C CA . GLY A 1 191 ? 8.379 -1.792 5.018 1.00 88.94 191 GLY A CA 1
ATOM 1384 C C . GLY A 1 191 ? 8.280 -3.285 4.728 1.00 88.94 191 GLY A C 1
ATOM 1385 O O . GLY A 1 191 ? 7.190 -3.841 4.605 1.00 88.94 191 GLY A O 1
ATOM 1386 N N . ARG A 1 192 ? 9.436 -3.950 4.625 1.00 90.44 192 ARG A N 1
ATOM 1387 C CA . ARG A 1 192 ? 9.529 -5.390 4.342 1.00 90.44 192 ARG A CA 1
ATOM 1388 C C . ARG A 1 192 ? 10.094 -6.152 5.541 1.00 90.44 192 ARG A C 1
ATOM 1390 O O . ARG A 1 192 ? 11.214 -5.845 5.955 1.00 90.44 192 ARG A O 1
ATOM 1397 N N . PRO A 1 193 ? 9.379 -7.153 6.079 1.00 90.06 193 PRO A N 1
ATOM 1398 C CA . PRO A 1 193 ? 9.900 -8.026 7.125 1.00 90.06 193 PRO A CA 1
ATOM 1399 C C . PRO A 1 193 ? 11.269 -8.607 6.756 1.00 90.06 193 PRO A C 1
ATOM 1401 O O . PRO A 1 193 ? 11.479 -9.054 5.631 1.00 90.06 193 PRO A O 1
ATOM 1404 N N . GLY A 1 194 ? 12.213 -8.567 7.698 1.00 82.06 194 GLY A N 1
ATOM 1405 C CA . GLY A 1 194 ? 13.582 -9.049 7.492 1.00 82.06 194 GLY A CA 1
ATOM 1406 C C . GLY A 1 194 ? 14.524 -8.086 6.758 1.00 82.06 194 GLY A C 1
ATOM 1407 O O . GLY A 1 194 ? 15.715 -8.380 6.676 1.00 82.06 194 GLY A O 1
ATOM 1408 N N . ILE A 1 195 ? 14.049 -6.929 6.272 1.00 81.06 195 ILE A N 1
ATOM 1409 C CA . ILE A 1 195 ? 14.888 -5.922 5.599 1.00 81.06 195 ILE A CA 1
ATOM 1410 C C . ILE A 1 195 ? 14.724 -4.547 6.277 1.00 81.06 195 ILE A C 1
ATOM 1412 O O . ILE A 1 195 ? 13.948 -3.714 5.804 1.00 81.06 195 ILE A O 1
ATOM 1416 N N . PRO A 1 196 ? 15.479 -4.251 7.358 1.00 73.31 196 PRO A N 1
ATOM 1417 C CA . PRO A 1 196 ? 15.366 -2.989 8.105 1.00 73.31 196 PRO A CA 1
ATOM 1418 C C . PRO A 1 196 ? 15.495 -1.725 7.240 1.00 73.31 196 PRO A C 1
ATOM 1420 O O . PRO A 1 196 ? 14.841 -0.715 7.488 1.00 73.31 196 PRO A O 1
ATOM 1423 N N . LEU A 1 197 ? 16.312 -1.782 6.181 1.00 72.31 197 LEU A N 1
ATOM 1424 C CA . LEU A 1 197 ? 16.512 -0.666 5.247 1.00 72.31 197 LEU A CA 1
ATOM 1425 C C . LEU A 1 197 ? 15.240 -0.287 4.467 1.00 72.31 197 LEU A C 1
ATOM 1427 O O . LEU A 1 197 ? 15.135 0.833 3.958 1.00 72.31 197 LEU A O 1
ATOM 1431 N N . MET A 1 198 ? 14.256 -1.185 4.389 1.00 75.19 198 MET A N 1
ATOM 1432 C CA . MET A 1 198 ? 12.998 -0.960 3.675 1.00 75.19 198 MET A CA 1
ATOM 1433 C C . MET A 1 198 ? 11.886 -0.394 4.556 1.00 75.19 198 MET A C 1
ATOM 1435 O O . MET A 1 198 ? 10.803 -0.132 4.052 1.00 75.19 198 MET A O 1
ATOM 1439 N N . GLY A 1 199 ? 12.149 -0.128 5.835 1.00 78.00 199 GLY A N 1
ATOM 1440 C CA . GLY A 1 199 ? 11.215 0.554 6.725 1.00 78.00 199 GLY A CA 1
ATOM 1441 C C . GLY A 1 199 ? 11.014 -0.182 8.041 1.00 78.00 199 GLY A C 1
ATOM 1442 O O . GLY A 1 199 ? 11.540 -1.273 8.258 1.00 78.00 199 GLY A O 1
ATOM 1443 N N . ILE A 1 200 ? 10.229 0.431 8.923 1.00 81.75 200 ILE A N 1
ATOM 1444 C CA . ILE A 1 200 ? 10.066 -0.004 10.313 1.00 81.75 200 ILE A CA 1
ATOM 1445 C C . ILE A 1 200 ? 9.532 -1.434 10.448 1.00 81.75 200 ILE A C 1
ATOM 1447 O O . ILE A 1 200 ? 9.883 -2.135 11.396 1.00 81.75 200 ILE A O 1
ATOM 1451 N N . MET A 1 201 ? 8.743 -1.901 9.475 1.00 86.31 201 MET A N 1
ATOM 1452 C CA . MET A 1 201 ? 8.243 -3.281 9.451 1.00 86.31 201 MET A CA 1
ATOM 1453 C C . MET A 1 201 ? 9.363 -4.322 9.301 1.00 86.31 201 MET A C 1
ATOM 1455 O O . MET A 1 201 ? 9.154 -5.487 9.629 1.00 86.31 201 MET A O 1
ATOM 1459 N N . GLY A 1 202 ? 10.542 -3.919 8.817 1.00 81.56 202 GLY A N 1
ATOM 1460 C CA . GLY A 1 202 ? 11.725 -4.768 8.703 1.00 81.56 202 GLY A CA 1
ATOM 1461 C C . GLY A 1 202 ? 12.647 -4.744 9.918 1.00 81.56 202 GLY A C 1
ATOM 1462 O O . GLY A 1 202 ? 13.616 -5.496 9.942 1.00 81.56 202 GLY A O 1
ATOM 1463 N N . GLU A 1 203 ? 12.388 -3.885 10.907 1.00 79.31 203 GLU A N 1
ATOM 1464 C CA . GLU A 1 203 ? 13.304 -3.659 12.030 1.00 79.31 203 GLU A CA 1
ATOM 1465 C C . GLU A 1 203 ? 13.095 -4.620 13.216 1.00 79.31 203 GLU A C 1
ATOM 1467 O O . GLU A 1 203 ? 13.981 -4.706 14.072 1.00 79.31 203 GLU A O 1
ATOM 1472 N N . ASP A 1 204 ? 11.939 -5.291 13.318 1.00 82.12 204 ASP A N 1
ATOM 1473 C CA . ASP A 1 204 ? 11.615 -6.208 14.423 1.00 82.12 204 ASP A CA 1
ATOM 1474 C C . ASP A 1 204 ? 10.460 -7.173 14.106 1.00 82.12 204 ASP A C 1
ATOM 1476 O O . ASP A 1 204 ? 9.863 -7.141 13.030 1.00 82.12 204 ASP A O 1
ATOM 1480 N N . GLU A 1 205 ? 10.127 -8.009 15.087 1.00 82.94 205 GLU A N 1
ATOM 1481 C CA . GLU A 1 205 ? 9.020 -8.953 15.056 1.00 82.94 205 GLU A CA 1
ATOM 1482 C C . GLU A 1 205 ? 7.647 -8.25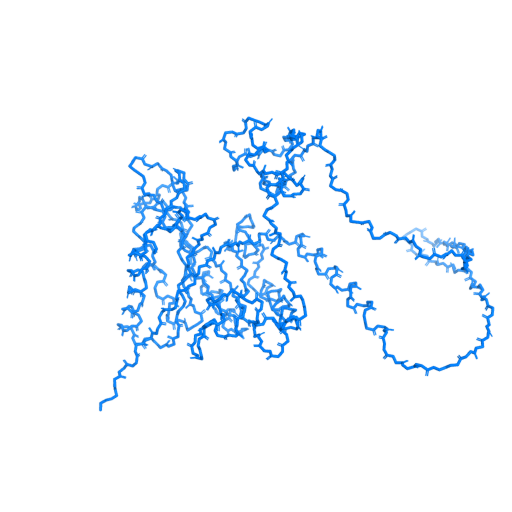4 15.108 1.00 82.94 205 GLU A C 1
ATOM 1484 O O . GLU A 1 205 ? 7.511 -7.189 15.728 1.00 82.94 205 GLU A O 1
ATOM 1489 N N . PRO A 1 206 ? 6.588 -8.875 14.539 1.00 81.12 206 PRO A N 1
ATOM 1490 C CA . PRO A 1 206 ? 5.257 -8.278 14.454 1.00 81.12 206 PRO A CA 1
ATOM 1491 C C . PRO A 1 206 ? 4.753 -7.731 15.788 1.00 81.12 206 PRO A C 1
ATOM 1493 O O . PRO A 1 206 ? 4.303 -6.593 15.845 1.00 81.12 206 PRO A O 1
ATOM 1496 N N . ILE A 1 207 ? 4.876 -8.489 16.883 1.00 82.38 207 ILE A N 1
ATOM 1497 C CA . ILE A 1 207 ? 4.350 -8.090 18.198 1.00 82.38 207 ILE A CA 1
ATOM 1498 C C . ILE A 1 207 ? 4.955 -6.768 18.702 1.00 82.38 207 ILE A C 1
ATOM 1500 O O . ILE A 1 207 ? 4.239 -5.895 19.202 1.00 82.38 207 ILE A O 1
ATOM 1504 N N . THR A 1 208 ? 6.261 -6.577 18.502 1.00 85.44 208 THR A N 1
ATOM 1505 C CA . THR A 1 208 ? 6.977 -5.362 18.901 1.00 85.44 208 THR A CA 1
ATOM 1506 C C . THR A 1 208 ? 6.515 -4.177 18.063 1.00 85.44 208 THR A C 1
ATOM 1508 O O . THR A 1 208 ? 6.144 -3.134 18.603 1.00 85.44 208 THR A O 1
ATOM 1511 N N . VAL A 1 209 ? 6.481 -4.350 16.738 1.00 85.50 209 VAL A N 1
ATOM 1512 C CA . VAL A 1 209 ? 6.063 -3.299 15.802 1.00 85.50 209 VAL A CA 1
ATOM 1513 C C . VAL A 1 209 ? 4.603 -2.900 16.041 1.00 85.50 209 VAL A C 1
ATOM 1515 O O . VAL A 1 209 ? 4.273 -1.715 16.021 1.00 85.50 209 VAL A O 1
ATOM 1518 N N . THR A 1 210 ? 3.746 -3.869 16.369 1.00 88.31 210 THR A N 1
ATOM 1519 C CA . THR A 1 210 ? 2.338 -3.641 16.728 1.00 88.31 210 THR A CA 1
ATOM 1520 C C . THR A 1 210 ? 2.200 -2.764 17.955 1.00 88.31 210 THR A C 1
ATOM 1522 O O . THR A 1 210 ? 1.443 -1.800 17.933 1.00 88.31 210 THR A O 1
ATOM 1525 N N . THR A 1 211 ? 2.965 -3.063 19.006 1.00 87.94 211 THR A N 1
ATOM 1526 C CA . THR A 1 211 ? 2.950 -2.287 20.253 1.00 87.94 211 THR A CA 1
ATOM 1527 C C . THR A 1 211 ? 3.258 -0.815 19.975 1.00 87.94 211 THR A C 1
ATOM 1529 O O . THR A 1 211 ? 2.598 0.081 20.497 1.00 87.94 211 THR A O 1
ATOM 1532 N N . TRP A 1 212 ? 4.227 -0.545 19.100 1.00 87.81 212 TRP A N 1
ATOM 1533 C CA . TRP A 1 212 ? 4.601 0.820 18.731 1.00 87.81 212 TRP A CA 1
ATOM 1534 C C . TRP A 1 212 ? 3.580 1.500 17.838 1.00 87.81 212 TRP A C 1
ATOM 1536 O O . TRP A 1 212 ? 3.292 2.677 18.036 1.00 87.81 212 TRP A O 1
ATOM 1546 N N . LEU A 1 213 ? 3.034 0.769 16.867 1.00 91.12 213 LEU A N 1
ATOM 1547 C CA . LEU A 1 213 ? 1.992 1.281 15.991 1.00 91.12 213 LEU A CA 1
ATOM 1548 C C . LEU A 1 213 ? 0.748 1.665 16.798 1.00 91.12 213 LEU A C 1
ATOM 1550 O O . LEU A 1 213 ? 0.185 2.729 16.570 1.00 91.12 213 LEU A O 1
ATOM 1554 N N . ARG A 1 214 ? 0.359 0.842 17.777 1.00 91.19 214 ARG A N 1
ATOM 1555 C CA . ARG A 1 214 ? -0.748 1.126 18.698 1.00 91.19 214 ARG A CA 1
ATOM 1556 C C . ARG A 1 214 ? -0.481 2.374 19.530 1.00 91.19 214 ARG A C 1
ATOM 1558 O O . ARG A 1 214 ? -1.303 3.278 19.516 1.00 91.19 214 ARG A O 1
ATOM 1565 N N . ALA A 1 215 ? 0.688 2.469 20.162 1.00 87.50 215 ALA A N 1
ATOM 1566 C CA . ALA A 1 215 ? 1.048 3.655 20.938 1.00 87.50 215 ALA A CA 1
ATOM 1567 C C . ALA A 1 215 ? 1.034 4.935 20.081 1.00 87.50 215 ALA A C 1
ATOM 1569 O O . ALA A 1 215 ? 0.576 5.985 20.530 1.00 87.50 215 ALA A O 1
ATOM 1570 N N . GLN A 1 216 ? 1.502 4.849 18.831 1.00 90.00 216 GLN A N 1
ATOM 1571 C CA . GLN A 1 216 ? 1.453 5.973 17.903 1.00 90.00 216 GLN A CA 1
ATOM 1572 C C . GLN A 1 216 ? 0.013 6.292 17.484 1.00 90.00 216 GLN A C 1
ATOM 1574 O O . GLN A 1 216 ? -0.350 7.464 17.454 1.00 90.00 216 GLN A O 1
ATOM 1579 N N . ALA A 1 217 ? -0.815 5.284 17.204 1.00 91.38 217 ALA A N 1
ATOM 1580 C CA . ALA A 1 217 ? -2.222 5.465 16.861 1.00 91.38 217 ALA A CA 1
ATOM 1581 C C . ALA A 1 217 ? -3.005 6.124 18.001 1.00 91.38 217 ALA A C 1
ATOM 1583 O O . ALA A 1 217 ? -3.729 7.078 17.744 1.00 91.38 217 ALA A O 1
ATOM 1584 N N . ASP A 1 218 ? -2.795 5.695 19.247 1.00 89.88 218 ASP A N 1
ATOM 1585 C CA . ASP A 1 218 ? -3.449 6.272 20.424 1.00 89.88 218 ASP A CA 1
ATOM 1586 C C . ASP A 1 218 ? -3.050 7.753 20.614 1.00 89.88 218 ASP A C 1
ATOM 1588 O O . ASP A 1 218 ? -3.879 8.587 20.977 1.00 89.88 218 ASP A O 1
ATOM 1592 N N . ALA A 1 219 ? -1.798 8.118 20.302 1.00 87.69 219 ALA A N 1
ATOM 1593 C CA . ALA A 1 219 ? -1.355 9.514 20.319 1.00 87.69 219 ALA A CA 1
ATOM 1594 C C . ALA A 1 219 ? -2.027 10.366 19.225 1.00 87.69 219 ALA A C 1
ATOM 1596 O O . ALA A 1 219 ? -2.365 11.524 19.472 1.00 87.69 219 ALA A O 1
ATOM 1597 N N . TYR A 1 220 ? -2.233 9.806 18.027 1.00 87.69 220 TYR A N 1
ATOM 1598 C CA . TYR A 1 220 ? -2.986 10.479 16.963 1.00 87.69 220 TYR A CA 1
ATOM 1599 C C . TYR A 1 220 ? -4.470 10.592 17.314 1.00 87.69 220 TYR A C 1
ATOM 1601 O O . TYR A 1 220 ? -5.052 11.647 17.103 1.00 87.69 220 TYR A O 1
ATOM 1609 N N . ASP A 1 221 ? -5.072 9.552 17.886 1.00 88.94 221 ASP A N 1
ATOM 1610 C CA . ASP A 1 221 ? -6.478 9.547 18.299 1.00 88.94 221 ASP A CA 1
ATOM 1611 C C . ASP A 1 221 ? -6.739 10.627 19.363 1.00 88.94 221 ASP A C 1
ATOM 1613 O O . ASP A 1 221 ? -7.641 11.453 19.222 1.00 88.94 221 ASP A O 1
ATOM 1617 N N . ALA A 1 222 ? -5.848 10.735 20.356 1.00 87.06 222 ALA A N 1
ATOM 1618 C CA . ALA A 1 222 ? -5.889 11.804 21.352 1.00 87.06 222 ALA A CA 1
ATOM 1619 C C . ALA A 1 222 ? -5.764 13.209 20.731 1.00 87.06 222 ALA A C 1
ATOM 1621 O O . ALA A 1 222 ? -6.427 14.142 21.184 1.00 87.06 222 ALA A O 1
ATOM 1622 N N . ALA A 1 223 ? -4.932 13.369 19.697 1.00 85.00 223 ALA A N 1
ATOM 1623 C CA . ALA A 1 223 ? -4.766 14.639 18.988 1.00 85.00 223 ALA A CA 1
ATOM 1624 C C . ALA A 1 223 ? -5.948 14.971 18.060 1.00 85.00 223 ALA A C 1
ATOM 1626 O O . ALA A 1 223 ? -6.260 16.145 17.856 1.00 85.00 223 ALA A O 1
ATOM 1627 N N . ASN A 1 224 ? -6.605 13.954 17.505 1.00 86.06 224 ASN A N 1
ATOM 1628 C CA . ASN A 1 224 ? -7.755 14.110 16.624 1.00 86.06 224 ASN A CA 1
ATOM 1629 C C . ASN A 1 224 ? -9.027 14.521 17.384 1.00 86.06 224 ASN A C 1
ATOM 1631 O O . ASN A 1 224 ? -9.923 15.141 16.805 1.00 86.06 224 ASN A O 1
ATOM 1635 N N . GLY A 1 225 ? -9.111 14.195 18.675 1.00 86.19 225 GLY A N 1
ATOM 1636 C CA . GLY A 1 225 ? -10.305 14.438 19.476 1.00 86.19 225 GLY A CA 1
ATOM 1637 C C . GLY A 1 225 ? -11.459 13.491 19.109 1.00 86.19 225 GLY A C 1
ATOM 1638 O O . GLY A 1 225 ? -11.265 12.499 18.411 1.00 86.19 225 GLY A O 1
ATOM 1639 N N . PRO A 1 226 ? -12.691 13.769 19.570 1.00 86.75 226 PRO A N 1
ATOM 1640 C CA . PRO A 1 226 ? -13.802 12.810 19.502 1.00 86.75 226 PRO A CA 1
ATOM 1641 C C . PRO A 1 226 ? -14.341 12.566 18.085 1.00 86.75 226 PRO A C 1
ATOM 1643 O O . PRO A 1 226 ? -15.155 11.669 17.870 1.00 86.75 226 PRO A O 1
ATOM 1646 N N . ASP A 1 227 ? -13.929 13.392 17.126 1.00 86.31 227 ASP A N 1
ATOM 1647 C CA . ASP A 1 227 ? -14.574 13.511 15.828 1.00 86.31 227 ASP A CA 1
ATOM 1648 C C . ASP A 1 227 ? -13.856 12.762 14.700 1.00 86.31 227 ASP A C 1
ATOM 1650 O O . ASP A 1 227 ? -14.431 12.606 13.621 1.00 86.31 227 ASP A O 1
ATOM 1654 N N . LEU A 1 228 ? -12.632 12.283 14.928 1.00 89.19 228 LEU A N 1
ATOM 1655 C CA . LEU A 1 228 ? -11.799 11.654 13.906 1.00 89.19 228 LEU A CA 1
ATOM 1656 C C . LEU A 1 228 ? -10.990 10.500 14.520 1.00 89.19 228 LEU A C 1
ATOM 1658 O O . LEU A 1 228 ? -10.033 10.721 15.251 1.00 89.19 228 LEU A O 1
ATOM 1662 N N . GLY A 1 229 ? -11.361 9.262 14.200 1.00 91.69 229 GLY A N 1
ATOM 1663 C CA . GLY A 1 229 ? -10.671 8.077 14.714 1.00 91.69 229 GLY A CA 1
ATOM 1664 C C . GLY A 1 229 ? -9.364 7.769 13.981 1.00 91.69 229 GLY A C 1
ATOM 1665 O O . GLY A 1 229 ? -9.012 8.424 12.993 1.00 91.69 229 GLY A O 1
ATOM 1666 N N . VAL A 1 230 ? -8.669 6.718 14.423 1.00 94.31 230 VAL A N 1
ATOM 1667 C CA . VAL A 1 230 ? -7.459 6.197 13.767 1.00 94.31 230 VAL A CA 1
ATOM 1668 C C . VAL A 1 230 ? -7.597 4.711 13.428 1.00 94.31 230 VAL A C 1
ATOM 1670 O O . VAL A 1 230 ? -7.920 3.893 14.288 1.00 94.31 230 VAL A O 1
ATOM 1673 N N . MET A 1 231 ? -7.294 4.351 12.179 1.00 94.88 231 MET A N 1
ATOM 1674 C CA . MET A 1 231 ? -7.088 2.971 11.736 1.00 94.88 231 MET A CA 1
ATOM 1675 C C . MET A 1 231 ? -5.581 2.704 11.610 1.00 94.88 231 MET A C 1
ATOM 1677 O O . MET A 1 231 ? -4.967 3.157 10.637 1.00 94.88 231 MET A O 1
ATOM 1681 N N . PRO A 1 232 ? -4.950 2.005 12.571 1.00 96.75 232 PRO A N 1
ATOM 1682 C CA . PRO A 1 232 ? -3.576 1.554 12.408 1.00 96.75 232 PRO A CA 1
ATOM 1683 C C . PRO A 1 232 ? -3.495 0.469 11.331 1.00 96.75 232 PRO A C 1
ATOM 1685 O O . PRO A 1 232 ? -4.343 -0.425 11.286 1.00 96.75 232 PRO A O 1
ATOM 1688 N N . ALA A 1 233 ? -2.448 0.495 10.508 1.00 97.00 233 ALA A N 1
ATOM 1689 C CA . ALA A 1 233 ? -2.189 -0.557 9.534 1.00 97.00 233 ALA A CA 1
ATOM 1690 C C . ALA A 1 233 ? -0.703 -0.916 9.408 1.00 97.00 233 ALA A C 1
ATOM 1692 O O . ALA A 1 233 ? 0.179 -0.058 9.490 1.00 97.00 233 ALA A O 1
ATOM 1693 N N . TYR A 1 234 ? -0.423 -2.187 9.135 1.00 96.88 234 TYR A N 1
ATOM 1694 C CA . TYR A 1 234 ? 0.840 -2.583 8.522 1.00 96.88 234 TYR A CA 1
ATOM 1695 C C . TYR A 1 234 ? 0.753 -2.340 7.024 1.00 96.88 234 TYR A C 1
ATOM 1697 O O . TYR A 1 234 ? -0.212 -2.751 6.390 1.00 96.88 234 TYR A O 1
ATOM 1705 N N . HIS A 1 235 ? 1.774 -1.723 6.453 1.00 97.12 235 HIS A N 1
ATOM 1706 C CA . HIS A 1 235 ? 1.932 -1.571 5.015 1.00 97.12 235 HIS A CA 1
ATOM 1707 C C . HIS A 1 235 ? 3.166 -2.366 4.605 1.00 97.12 235 HIS A C 1
ATOM 1709 O O . HIS A 1 235 ? 4.303 -1.910 4.718 1.00 97.12 235 HIS A O 1
ATOM 1715 N N . LEU A 1 236 ? 2.927 -3.616 4.220 1.00 96.75 236 LEU A N 1
ATOM 1716 C CA . LEU A 1 236 ? 3.966 -4.598 3.948 1.00 96.75 236 LEU A CA 1
ATOM 1717 C C . LEU A 1 236 ? 4.332 -4.568 2.472 1.00 96.75 236 LEU A C 1
ATOM 1719 O O . LEU A 1 236 ? 3.455 -4.761 1.634 1.00 96.75 236 LEU A O 1
ATOM 1723 N N . VAL A 1 237 ? 5.621 -4.432 2.159 1.00 96.38 237 VAL A N 1
ATOM 1724 C CA . VAL A 1 237 ? 6.123 -4.692 0.802 1.00 96.38 237 VAL A CA 1
ATOM 1725 C C . VAL A 1 237 ? 6.041 -6.194 0.549 1.00 96.38 237 VAL A C 1
ATOM 1727 O O . VAL A 1 237 ? 6.949 -6.951 0.909 1.00 96.38 237 VAL A O 1
ATOM 1730 N N . TYR A 1 238 ? 4.918 -6.623 -0.022 1.00 97.81 238 TYR A N 1
ATOM 1731 C CA . TYR A 1 238 ? 4.617 -8.014 -0.324 1.00 97.81 238 TYR A CA 1
ATOM 1732 C C . TYR A 1 238 ? 5.349 -8.446 -1.594 1.00 97.81 238 TYR A C 1
ATOM 1734 O O . TYR A 1 238 ? 6.201 -9.331 -1.527 1.00 97.81 238 TYR A O 1
ATOM 1742 N N . GLY A 1 239 ? 5.084 -7.780 -2.719 1.00 96.69 239 GLY A N 1
ATOM 1743 C CA . GLY A 1 239 ? 5.850 -7.938 -3.955 1.00 96.69 239 GLY A CA 1
ATOM 1744 C C . GLY A 1 239 ? 6.920 -6.859 -4.039 1.00 96.69 239 GLY A C 1
ATOM 1745 O O . GLY A 1 239 ? 6.589 -5.686 -4.181 1.00 96.69 239 GLY A O 1
ATOM 1746 N N . MET A 1 240 ? 8.189 -7.243 -3.914 1.00 95.50 240 MET A N 1
ATOM 1747 C CA . MET A 1 240 ? 9.325 -6.327 -4.008 1.00 95.50 240 MET A CA 1
ATOM 1748 C C . MET A 1 240 ? 9.959 -6.442 -5.389 1.00 95.50 240 MET A C 1
ATOM 1750 O O . MET A 1 240 ? 10.359 -7.533 -5.788 1.00 95.50 240 MET A O 1
ATOM 1754 N N . ALA A 1 241 ? 10.101 -5.327 -6.092 1.00 93.50 241 ALA A N 1
ATOM 1755 C CA . ALA A 1 241 ? 10.820 -5.273 -7.346 1.00 93.50 241 ALA A CA 1
ATOM 1756 C C . ALA A 1 241 ? 12.313 -5.554 -7.125 1.00 93.50 241 ALA A C 1
ATOM 1758 O O . ALA A 1 241 ? 12.927 -5.114 -6.149 1.00 93.50 241 ALA A O 1
ATOM 1759 N N . THR A 1 242 ? 12.920 -6.294 -8.044 1.00 90.25 242 THR A N 1
ATOM 1760 C CA . THR A 1 242 ? 14.323 -6.696 -7.976 1.00 90.25 242 THR A CA 1
ATOM 1761 C C . THR A 1 242 ? 15.025 -6.473 -9.309 1.00 90.25 242 THR A C 1
ATOM 1763 O O . THR A 1 242 ? 14.427 -6.493 -10.382 1.00 90.25 242 THR A O 1
ATOM 1766 N N . LYS A 1 243 ? 16.346 -6.269 -9.269 1.00 86.12 243 LYS A N 1
ATOM 1767 C CA . LYS A 1 243 ? 17.141 -6.149 -10.503 1.00 86.12 243 LYS A CA 1
ATOM 1768 C C . LYS A 1 243 ? 17.228 -7.465 -11.273 1.00 86.12 243 LYS A C 1
ATOM 1770 O O . LYS A 1 243 ? 17.389 -7.443 -12.487 1.00 86.12 243 LYS A O 1
ATOM 1775 N N . ALA A 1 244 ? 17.162 -8.597 -10.574 1.00 87.44 244 ALA A N 1
ATOM 1776 C CA . ALA A 1 244 ? 17.188 -9.905 -11.205 1.00 87.44 244 ALA A CA 1
ATOM 1777 C C . ALA A 1 244 ? 15.785 -10.247 -11.734 1.00 87.44 244 ALA A C 1
ATOM 1779 O O . ALA A 1 244 ? 14.822 -10.072 -10.999 1.00 87.44 244 ALA A O 1
ATOM 1780 N N . PRO A 1 245 ? 15.653 -10.772 -12.960 1.00 87.88 245 PRO A N 1
ATOM 1781 C CA . PRO A 1 245 ? 14.347 -11.096 -13.532 1.00 87.88 245 PRO A CA 1
ATOM 1782 C C . PRO A 1 245 ? 13.586 -12.202 -12.793 1.00 87.88 245 PRO A C 1
ATOM 1784 O O . PRO A 1 245 ? 12.375 -12.298 -12.952 1.00 87.88 245 PRO A O 1
ATOM 1787 N N . GLY A 1 246 ? 14.269 -13.029 -11.995 1.00 88.44 246 GLY A N 1
ATOM 1788 C CA . GLY A 1 246 ? 13.686 -14.263 -11.466 1.00 88.44 246 GLY A CA 1
ATOM 1789 C C . GLY A 1 246 ? 13.418 -15.289 -12.573 1.00 88.44 246 GLY A C 1
ATOM 1790 O O . GLY A 1 246 ? 13.783 -15.084 -13.732 1.00 88.44 246 GLY A O 1
ATOM 1791 N N . ASP A 1 247 ? 12.790 -16.407 -12.210 1.00 89.25 247 ASP A N 1
ATOM 1792 C CA . ASP A 1 247 ? 12.486 -17.495 -13.154 1.00 89.25 247 ASP A CA 1
ATOM 1793 C C . ASP A 1 247 ? 11.318 -17.157 -14.098 1.00 89.25 247 ASP A C 1
ATOM 1795 O O . ASP A 1 247 ? 11.207 -17.730 -15.182 1.00 89.25 247 ASP A O 1
ATOM 1799 N N . ASP A 1 248 ? 10.445 -16.230 -13.697 1.00 89.88 248 ASP A N 1
ATOM 1800 C CA . ASP A 1 248 ? 9.272 -15.790 -14.457 1.00 89.88 248 ASP A CA 1
ATOM 1801 C C . ASP A 1 248 ? 9.543 -14.563 -15.343 1.00 89.88 248 ASP A C 1
ATOM 1803 O O . ASP A 1 248 ? 8.693 -14.190 -16.151 1.00 89.88 248 ASP A O 1
ATOM 1807 N N . GLY A 1 249 ? 10.726 -13.953 -15.228 1.00 92.06 249 GLY A N 1
ATOM 1808 C CA . GLY A 1 249 ? 11.080 -12.746 -15.970 1.00 92.06 249 GLY A CA 1
ATOM 1809 C C . GLY A 1 249 ? 10.463 -11.466 -15.410 1.00 92.06 249 GLY A C 1
ATOM 1810 O O . GLY A 1 249 ? 10.632 -10.409 -16.013 1.00 92.06 249 GLY A O 1
ATOM 1811 N N . MET A 1 250 ? 9.741 -11.541 -14.290 1.00 94.19 250 MET A N 1
ATOM 1812 C CA . MET A 1 250 ? 8.887 -10.448 -13.836 1.00 94.19 250 MET A CA 1
ATOM 1813 C C . MET A 1 250 ? 9.562 -9.508 -12.851 1.00 94.19 250 MET A C 1
ATOM 1815 O O . MET A 1 250 ? 8.977 -8.490 -12.483 1.00 94.19 250 MET A O 1
ATOM 1819 N N . HIS A 1 251 ? 10.801 -9.800 -12.448 1.00 93.06 251 HIS A N 1
ATOM 1820 C CA . HIS A 1 251 ? 11.583 -8.937 -11.569 1.00 93.06 251 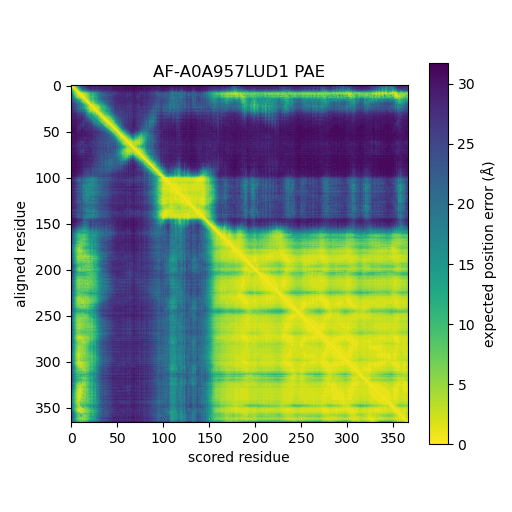HIS A CA 1
ATOM 1821 C C . HIS A 1 251 ? 10.923 -8.706 -10.196 1.00 93.06 251 HIS A C 1
ATOM 1823 O O . HIS A 1 251 ? 11.102 -7.646 -9.604 1.00 93.06 251 HIS A O 1
ATOM 1829 N N . VAL A 1 252 ? 10.182 -9.677 -9.648 1.00 95.25 252 VAL A N 1
ATOM 1830 C CA . VAL A 1 252 ? 9.531 -9.548 -8.330 1.00 95.25 252 VAL A CA 1
ATOM 1831 C C . VAL A 1 252 ? 9.933 -10.683 -7.395 1.00 95.25 252 VAL A C 1
ATOM 1833 O O . VAL A 1 252 ? 9.835 -11.855 -7.740 1.00 95.25 252 VAL A O 1
ATOM 1836 N N . ASP A 1 253 ? 10.329 -10.323 -6.176 1.00 93.75 253 ASP A N 1
ATOM 1837 C CA . ASP A 1 253 ? 10.496 -11.238 -5.050 1.00 93.75 253 ASP A CA 1
ATOM 1838 C C . ASP A 1 253 ? 9.329 -11.069 -4.067 1.00 93.75 253 ASP A C 1
ATOM 1840 O O . ASP A 1 253 ? 9.125 -10.001 -3.473 1.00 93.75 253 ASP A O 1
ATOM 1844 N N . TYR A 1 254 ? 8.550 -12.129 -3.867 1.00 95.62 254 TYR A N 1
ATOM 1845 C CA . TYR A 1 254 ? 7.395 -12.103 -2.973 1.00 95.62 254 TYR A CA 1
ATOM 1846 C C . TYR A 1 254 ? 7.771 -12.523 -1.558 1.00 95.62 254 TYR A C 1
ATOM 1848 O O . TYR A 1 254 ? 8.515 -13.479 -1.347 1.00 95.62 254 TYR A O 1
ATOM 1856 N N . LEU A 1 255 ? 7.211 -11.825 -0.571 1.00 95.38 255 LEU A N 1
ATOM 1857 C CA . LEU A 1 255 ? 7.305 -12.263 0.813 1.00 95.38 255 LEU A CA 1
ATOM 1858 C C . LEU A 1 255 ? 6.634 -13.647 0.948 1.00 95.38 255 LEU A C 1
ATOM 1860 O O . LEU A 1 255 ? 5.537 -13.822 0.411 1.00 95.38 255 LEU A O 1
ATOM 1864 N N . PRO A 1 256 ? 7.245 -14.616 1.653 1.00 96.12 256 PRO A N 1
ATOM 1865 C CA . PRO A 1 256 ? 6.638 -15.927 1.855 1.00 96.12 256 PRO A CA 1
ATOM 1866 C C . PRO A 1 256 ? 5.259 -15.836 2.519 1.00 96.12 256 PRO A C 1
ATOM 1868 O O . PRO A 1 256 ? 5.051 -15.038 3.439 1.00 96.12 256 PRO A O 1
ATOM 1871 N N . ASP A 1 257 ? 4.318 -16.664 2.065 1.00 95.81 257 ASP A N 1
ATOM 1872 C CA . ASP A 1 257 ? 2.919 -16.586 2.497 1.00 95.81 257 ASP A CA 1
ATOM 1873 C C . ASP A 1 257 ? 2.753 -16.885 4.003 1.00 95.81 257 ASP A C 1
ATOM 1875 O O . ASP A 1 257 ? 1.902 -16.293 4.664 1.00 95.81 257 ASP A O 1
ATOM 1879 N N . ASP A 1 258 ? 3.606 -17.738 4.581 1.00 95.38 258 ASP A N 1
ATOM 1880 C CA . ASP A 1 258 ? 3.638 -18.033 6.020 1.00 95.38 258 ASP A CA 1
ATOM 1881 C C . ASP A 1 258 ? 4.098 -16.828 6.856 1.00 95.38 258 ASP A C 1
ATOM 1883 O O . ASP A 1 258 ? 3.559 -16.563 7.937 1.00 95.38 258 ASP A O 1
ATOM 1887 N N . VAL A 1 259 ? 5.045 -16.045 6.334 1.00 94.56 259 VAL A N 1
ATOM 1888 C CA . VAL A 1 259 ? 5.445 -14.773 6.939 1.00 94.56 259 VAL A CA 1
ATOM 1889 C C . VAL A 1 259 ? 4.288 -13.782 6.867 1.00 94.56 259 VAL A C 1
ATOM 1891 O O . VAL A 1 259 ? 3.965 -13.177 7.887 1.00 94.56 259 VAL A O 1
ATOM 1894 N N . VAL A 1 260 ? 3.620 -13.640 5.716 1.00 96.44 260 VAL A N 1
ATOM 1895 C CA . VAL A 1 260 ? 2.437 -12.767 5.585 1.00 96.44 260 VAL A CA 1
ATOM 1896 C C . VAL A 1 260 ? 1.359 -13.165 6.596 1.00 96.44 260 VAL A C 1
ATOM 1898 O O . VAL A 1 260 ? 0.859 -12.300 7.320 1.00 96.44 260 VAL A O 1
ATOM 1901 N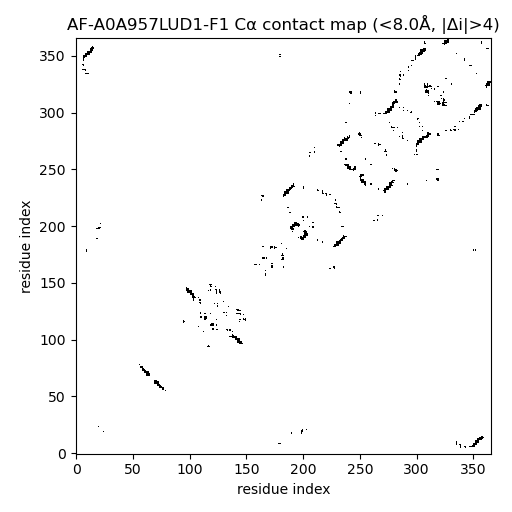 N . GLN A 1 261 ? 1.058 -14.461 6.718 1.00 95.69 261 GLN A N 1
ATOM 1902 C CA . GLN A 1 261 ? 0.039 -14.964 7.640 1.00 95.69 261 GLN A CA 1
ATOM 1903 C C . GLN A 1 261 ? 0.332 -14.577 9.094 1.00 95.69 261 GLN A C 1
ATOM 1905 O O . GLN A 1 261 ? -0.566 -14.128 9.806 1.00 95.69 261 GLN A O 1
ATOM 1910 N N . LYS A 1 262 ? 1.599 -14.641 9.522 1.00 93.50 262 LYS A N 1
ATOM 1911 C CA . LYS A 1 262 ? 2.019 -14.208 10.865 1.00 93.50 262 LYS A CA 1
ATOM 1912 C C . LYS A 1 262 ? 1.646 -12.747 11.148 1.00 93.50 262 LYS A C 1
ATOM 1914 O O . LYS A 1 262 ? 1.198 -12.428 12.251 1.00 93.50 262 LYS A O 1
ATOM 1919 N N . TYR A 1 263 ? 1.826 -11.856 10.170 1.00 94.50 263 TYR A N 1
ATOM 1920 C CA . TYR A 1 263 ? 1.438 -10.449 10.308 1.00 94.50 263 TYR A CA 1
ATOM 1921 C C . TYR A 1 263 ? -0.079 -10.267 10.250 1.00 94.50 263 TYR A C 1
ATOM 1923 O O . TYR A 1 263 ? -0.612 -9.470 11.017 1.00 94.50 263 TYR A O 1
ATOM 1931 N N . VAL A 1 264 ? -0.786 -11.012 9.397 1.00 95.50 264 VAL A N 1
ATOM 1932 C CA . VAL A 1 264 ? -2.257 -10.982 9.329 1.00 95.50 264 VAL A CA 1
ATOM 1933 C C . VAL A 1 264 ? -2.887 -11.396 10.659 1.00 95.50 264 VAL A C 1
ATOM 1935 O O . VAL A 1 264 ? -3.806 -10.723 11.137 1.00 95.50 264 VAL A O 1
ATOM 1938 N N . ASP A 1 265 ? -2.373 -12.455 11.281 1.00 93.62 265 ASP A N 1
ATOM 1939 C CA . ASP A 1 265 ? -2.865 -12.971 12.558 1.00 93.62 265 ASP A CA 1
ATOM 1940 C C . ASP A 1 265 ? -2.589 -11.988 13.704 1.00 93.62 265 ASP A C 1
ATOM 1942 O O . ASP A 1 265 ? -3.492 -11.679 14.488 1.00 93.62 265 ASP A O 1
ATOM 1946 N N . ALA A 1 266 ? -1.373 -11.429 13.761 1.00 92.00 266 ALA A N 1
ATOM 1947 C CA . ALA A 1 266 ? -1.013 -10.395 14.731 1.00 92.00 266 ALA A CA 1
ATOM 1948 C C . ALA A 1 266 ? -1.887 -9.140 14.575 1.00 92.00 266 ALA A C 1
ATOM 1950 O O . ALA A 1 266 ? -2.413 -8.616 15.558 1.00 92.00 266 ALA A O 1
ATOM 1951 N N . ALA A 1 267 ? -2.108 -8.698 13.334 1.00 93.94 267 ALA A N 1
ATOM 1952 C CA . ALA A 1 267 ? -2.930 -7.533 13.046 1.00 93.94 267 ALA A CA 1
ATOM 1953 C C . ALA A 1 267 ? -4.386 -7.752 13.476 1.00 93.94 267 ALA A C 1
ATOM 1955 O O . ALA A 1 267 ? -5.004 -6.888 14.100 1.00 93.94 267 ALA A O 1
ATOM 1956 N N . ARG A 1 268 ? -4.933 -8.938 13.189 1.00 92.44 268 ARG A N 1
ATOM 1957 C CA . ARG A 1 268 ? -6.306 -9.304 13.547 1.00 92.44 268 ARG A CA 1
ATOM 1958 C C . ARG A 1 268 ? -6.530 -9.276 15.058 1.00 92.44 268 ARG A C 1
ATOM 1960 O O . ARG A 1 268 ? -7.572 -8.781 15.489 1.00 92.44 268 ARG A O 1
ATOM 1967 N N . ALA A 1 269 ? -5.581 -9.786 15.844 1.00 91.06 269 ALA A N 1
ATOM 1968 C CA . ALA A 1 269 ? -5.675 -9.799 17.305 1.00 91.06 269 ALA A CA 1
ATOM 1969 C C . ALA A 1 269 ? -5.798 -8.382 17.898 1.00 91.06 269 ALA A C 1
ATOM 1971 O O . ALA A 1 269 ? -6.551 -8.173 18.847 1.00 91.06 269 ALA A O 1
ATOM 1972 N N . GLU A 1 270 ? -5.134 -7.404 17.278 1.00 91.38 270 GLU A N 1
ATOM 1973 C CA . GLU A 1 270 ? -5.016 -6.026 17.776 1.00 91.38 270 GLU A CA 1
ATOM 1974 C C . GLU A 1 270 ? -5.882 -5.008 17.007 1.00 91.38 270 GLU A C 1
ATOM 1976 O O . GLU A 1 270 ? -5.763 -3.792 17.201 1.00 91.38 270 GLU A O 1
ATOM 1981 N N . LYS A 1 271 ? -6.782 -5.495 16.136 1.00 93.38 271 LYS A N 1
ATOM 1982 C CA . LYS A 1 271 ? -7.650 -4.679 15.260 1.00 93.38 271 LYS A CA 1
ATOM 1983 C C . LYS A 1 271 ? -6.858 -3.691 14.392 1.00 93.38 271 LYS A C 1
ATOM 1985 O O . LYS A 1 271 ? -7.241 -2.535 14.233 1.00 93.38 271 LYS A O 1
ATOM 1990 N N . VAL A 1 272 ? -5.746 -4.169 13.851 1.00 95.38 272 VAL A N 1
ATOM 1991 C CA . VAL A 1 272 ? -4.876 -3.476 12.901 1.00 95.38 272 VAL A CA 1
ATOM 1992 C C . VAL A 1 272 ? -5.194 -3.986 11.491 1.00 95.38 272 VAL A C 1
ATOM 1994 O O . VAL A 1 272 ? -5.487 -5.170 11.284 1.00 95.38 272 VAL A O 1
ATOM 1997 N N . ALA A 1 273 ? -5.164 -3.090 10.509 1.00 97.12 273 ALA A N 1
ATOM 1998 C CA . ALA A 1 273 ? -5.298 -3.444 9.102 1.00 97.12 273 ALA A CA 1
ATOM 1999 C C . ALA A 1 273 ? -3.956 -3.912 8.510 1.00 97.12 273 ALA A C 1
ATOM 2001 O O . ALA A 1 273 ? -2.884 -3.582 9.009 1.00 97.12 273 ALA A O 1
ATOM 2002 N N . VAL A 1 274 ? -3.994 -4.672 7.422 1.00 97.81 274 VAL A N 1
ATOM 2003 C CA . VAL A 1 274 ? -2.803 -5.071 6.665 1.00 97.81 274 VAL A CA 1
ATOM 2004 C C . VAL A 1 274 ? -2.995 -4.652 5.223 1.00 97.81 274 VAL A C 1
ATOM 2006 O O . VAL A 1 274 ? -3.987 -5.004 4.600 1.00 97.81 274 VAL A O 1
ATOM 2009 N N . ILE A 1 275 ? -2.046 -3.902 4.691 1.00 98.50 275 ILE A N 1
ATOM 2010 C CA . ILE A 1 275 ? -1.979 -3.498 3.295 1.00 98.50 275 ILE A CA 1
ATOM 2011 C C . ILE A 1 275 ? -0.819 -4.274 2.678 1.00 98.50 275 ILE A C 1
ATOM 2013 O O . ILE A 1 275 ? 0.327 -4.111 3.103 1.00 98.50 275 ILE A O 1
ATOM 2017 N N . LEU A 1 276 ? -1.125 -5.136 1.711 1.00 98.62 276 LEU A N 1
ATOM 2018 C CA . LEU A 1 276 ? -0.128 -5.855 0.926 1.00 98.62 276 LEU A CA 1
ATOM 2019 C C . LEU A 1 276 ? 0.205 -5.038 -0.311 1.00 98.62 276 LEU A C 1
ATOM 2021 O O . LEU A 1 276 ? -0.631 -4.864 -1.196 1.00 98.62 276 LEU A O 1
ATOM 2025 N N . ASP A 1 277 ? 1.422 -4.528 -0.334 1.00 98.25 277 ASP A N 1
ATOM 2026 C CA . ASP A 1 277 ? 1.927 -3.661 -1.379 1.00 98.25 277 ASP A CA 1
ATOM 2027 C C . ASP A 1 277 ? 2.699 -4.436 -2.433 1.00 98.25 277 ASP A C 1
ATOM 2029 O O . ASP A 1 277 ? 3.539 -5.283 -2.107 1.00 98.25 277 ASP A O 1
ATOM 2033 N N . VAL A 1 278 ? 2.407 -4.146 -3.694 1.00 98.19 278 VAL A N 1
ATOM 2034 C CA . VAL A 1 278 ? 3.052 -4.774 -4.837 1.00 98.19 278 VAL A CA 1
ATOM 2035 C C . VAL A 1 278 ? 3.710 -3.709 -5.699 1.00 98.19 278 VAL A C 1
ATOM 2037 O O . VAL A 1 278 ? 3.042 -2.920 -6.369 1.00 98.19 278 VAL A O 1
ATOM 2040 N N . GLN A 1 279 ? 5.038 -3.756 -5.731 1.00 97.19 279 GLN A N 1
ATOM 2041 C CA . GLN A 1 279 ? 5.861 -3.044 -6.699 1.00 97.19 279 GLN A CA 1
ATOM 2042 C C . GLN A 1 279 ? 5.666 -3.708 -8.063 1.00 97.19 279 GLN A C 1
ATOM 2044 O O . GLN A 1 279 ? 6.061 -4.857 -8.257 1.00 97.19 279 GLN A O 1
ATOM 2049 N N . ILE A 1 280 ? 4.976 -3.006 -8.970 1.00 97.38 280 ILE A N 1
ATOM 2050 C CA . ILE A 1 280 ? 4.334 -3.600 -10.159 1.00 97.38 280 ILE A CA 1
ATOM 2051 C C . ILE A 1 280 ? 5.343 -4.315 -11.063 1.00 97.38 280 ILE A C 1
ATOM 2053 O O . ILE A 1 280 ? 5.060 -5.408 -11.555 1.00 97.38 280 ILE A O 1
ATOM 2057 N N . SER A 1 281 ? 6.539 -3.742 -11.227 1.00 96.06 281 SER A N 1
ATOM 2058 C CA . SER A 1 281 ? 7.607 -4.338 -12.029 1.00 96.06 281 SER A CA 1
ATOM 2059 C C . SER A 1 281 ? 7.159 -4.585 -13.482 1.00 96.06 281 SER A C 1
ATOM 2061 O O . SER A 1 281 ? 6.483 -3.736 -14.062 1.00 96.06 281 SER A O 1
ATOM 2063 N N . ALA A 1 282 ? 7.524 -5.715 -14.092 1.00 95.50 282 ALA A N 1
ATOM 2064 C CA . ALA A 1 282 ? 7.158 -6.061 -15.468 1.00 95.50 282 ALA A CA 1
ATOM 2065 C C . ALA A 1 282 ? 5.712 -6.577 -15.641 1.00 95.50 282 ALA A C 1
ATOM 2067 O O . ALA A 1 282 ? 5.306 -6.903 -16.758 1.00 95.50 282 ALA A O 1
ATOM 2068 N N . TYR A 1 283 ? 4.924 -6.669 -14.564 1.00 96.69 283 TYR A N 1
ATOM 2069 C CA . TYR A 1 283 ? 3.518 -7.058 -14.653 1.00 96.69 283 TYR A CA 1
ATOM 2070 C C . TYR A 1 283 ? 2.638 -5.914 -15.174 1.00 96.69 283 TYR A C 1
ATOM 2072 O O . TYR A 1 283 ? 2.945 -4.732 -15.019 1.00 96.69 283 TYR A O 1
ATOM 2080 N N . THR A 1 284 ? 1.460 -6.259 -15.704 1.00 97.00 284 THR A N 1
ATOM 2081 C CA . THR A 1 284 ? 0.353 -5.292 -15.732 1.00 97.00 284 THR A CA 1
ATOM 2082 C C . THR A 1 284 ? -0.104 -5.005 -14.291 1.00 97.00 284 THR A C 1
ATOM 2084 O O . THR A 1 284 ? 0.007 -5.889 -13.434 1.00 97.00 284 THR A O 1
ATOM 2087 N N . PRO A 1 285 ? -0.671 -3.822 -13.981 1.00 97.25 285 PRO A N 1
ATOM 2088 C CA . PRO A 1 285 ? -1.140 -3.524 -12.623 1.00 97.25 285 PRO A CA 1
ATOM 2089 C C . PRO A 1 285 ? -2.152 -4.553 -12.090 1.00 97.25 285 PRO A C 1
ATOM 2091 O O . PRO A 1 285 ? -2.099 -4.940 -10.922 1.00 97.25 285 PRO A O 1
ATOM 2094 N N . ALA A 1 286 ? -3.047 -5.040 -12.956 1.00 97.88 286 ALA A N 1
ATOM 2095 C CA . ALA A 1 286 ? -4.042 -6.054 -12.621 1.00 97.88 286 ALA A CA 1
ATOM 2096 C C . ALA A 1 286 ? -3.423 -7.436 -12.348 1.00 97.88 286 ALA A C 1
ATOM 2098 O O . ALA A 1 286 ? -3.852 -8.134 -11.426 1.00 97.88 286 ALA A O 1
ATOM 2099 N N . ASP A 1 287 ? -2.406 -7.836 -13.117 1.00 97.75 287 ASP A N 1
ATOM 2100 C CA . ASP A 1 287 ? -1.726 -9.116 -12.908 1.00 97.75 287 ASP A CA 1
ATOM 2101 C C . ASP A 1 287 ? -0.829 -9.096 -11.665 1.00 97.75 287 ASP A C 1
ATOM 2103 O O . ASP A 1 287 ? -0.788 -10.087 -10.932 1.00 97.75 287 ASP A O 1
ATOM 2107 N N . ALA A 1 288 ? -0.200 -7.953 -11.367 1.00 97.38 288 ALA A N 1
ATOM 2108 C CA . ALA A 1 288 ? 0.692 -7.775 -10.221 1.00 97.38 288 ALA A CA 1
ATOM 2109 C C . ALA A 1 288 ? 0.018 -8.155 -8.888 1.00 97.38 288 ALA A C 1
ATOM 2111 O O . ALA A 1 288 ? 0.628 -8.788 -8.022 1.00 97.38 288 ALA A O 1
ATOM 2112 N N . ILE A 1 289 ? -1.270 -7.830 -8.730 1.00 98.06 289 ILE A N 1
ATOM 2113 C CA . ILE A 1 289 ? -2.008 -8.098 -7.490 1.00 98.06 289 ILE A CA 1
ATOM 2114 C C . ILE A 1 289 ? -2.526 -9.536 -7.362 1.00 98.06 289 ILE A C 1
ATOM 2116 O O . ILE A 1 289 ? -2.984 -9.915 -6.282 1.00 98.06 289 ILE A O 1
ATOM 2120 N N . ARG A 1 290 ? -2.478 -10.363 -8.420 1.00 97.38 290 ARG A N 1
ATOM 2121 C CA . ARG A 1 290 ? -3.150 -11.680 -8.425 1.00 97.38 290 ARG A CA 1
ATOM 2122 C C . ARG A 1 290 ? -2.665 -12.603 -7.319 1.00 97.38 290 ARG A C 1
ATOM 2124 O O . ARG A 1 290 ? -3.477 -13.313 -6.729 1.00 97.38 290 ARG A O 1
ATOM 2131 N N . ARG A 1 291 ? -1.367 -12.564 -7.007 1.00 97.00 291 ARG A N 1
ATOM 2132 C CA . ARG A 1 291 ? -0.784 -13.373 -5.929 1.00 97.00 291 ARG A CA 1
ATOM 2133 C C . ARG A 1 291 ? -1.263 -12.935 -4.540 1.00 97.00 291 ARG A C 1
ATOM 2135 O O . ARG A 1 291 ? -1.357 -13.762 -3.645 1.00 97.00 291 ARG A O 1
ATOM 2142 N N . ALA A 1 292 ? -1.622 -11.662 -4.375 1.00 98.25 292 ALA A N 1
ATOM 2143 C CA . ALA A 1 292 ? -2.113 -11.117 -3.112 1.00 98.25 292 ALA A CA 1
ATOM 2144 C C . ALA A 1 292 ? -3.625 -11.333 -2.896 1.00 98.25 292 ALA A C 1
ATOM 2146 O O . ALA A 1 292 ? -4.096 -11.250 -1.762 1.00 98.25 292 ALA A O 1
ATOM 2147 N N . LEU A 1 293 ? -4.394 -11.627 -3.957 1.00 98.38 293 LEU A N 1
ATOM 2148 C CA . LEU A 1 293 ? -5.853 -11.796 -3.886 1.00 98.38 293 LEU A CA 1
ATOM 2149 C C . LEU A 1 293 ? -6.324 -12.826 -2.839 1.00 98.38 293 LEU A C 1
ATOM 2151 O O . LEU A 1 293 ? -7.278 -12.503 -2.131 1.00 98.38 293 LEU A O 1
ATOM 2155 N N . PRO A 1 294 ? -5.695 -14.011 -2.670 1.00 98.31 294 PRO A N 1
ATOM 2156 C CA . PRO A 1 294 ? -6.115 -14.985 -1.660 1.00 98.31 294 PRO A CA 1
ATOM 2157 C C . PRO A 1 294 ? -6.185 -14.429 -0.238 1.00 98.31 294 PRO A C 1
ATOM 2159 O O . PRO A 1 294 ? -7.131 -14.729 0.486 1.00 98.31 294 PRO A O 1
ATOM 2162 N N . PHE A 1 295 ? -5.276 -13.525 0.139 1.00 98.25 295 PHE A N 1
ATOM 2163 C CA . PHE A 1 295 ? -5.281 -12.922 1.473 1.00 98.25 295 PHE A CA 1
ATOM 2164 C C . PHE A 1 295 ? -6.501 -12.024 1.734 1.00 98.25 295 PHE A C 1
ATOM 2166 O O . PHE A 1 295 ? -6.785 -11.700 2.888 1.00 98.25 295 PHE A O 1
ATOM 2173 N N . LEU A 1 296 ? -7.271 -11.652 0.703 1.00 97.75 296 LEU A N 1
ATOM 2174 C CA . LEU A 1 296 ? -8.527 -10.914 0.862 1.00 97.75 296 LEU A CA 1
ATOM 2175 C C . LEU A 1 296 ? -9.621 -11.723 1.568 1.00 97.75 296 LEU A C 1
ATOM 2177 O O . LEU A 1 296 ? -10.635 -11.130 1.959 1.00 97.75 296 LEU A O 1
ATOM 2181 N N . GLU A 1 297 ? -9.437 -13.033 1.771 1.00 96.31 297 GLU A N 1
ATOM 2182 C CA . GLU A 1 297 ? -10.289 -13.823 2.667 1.00 96.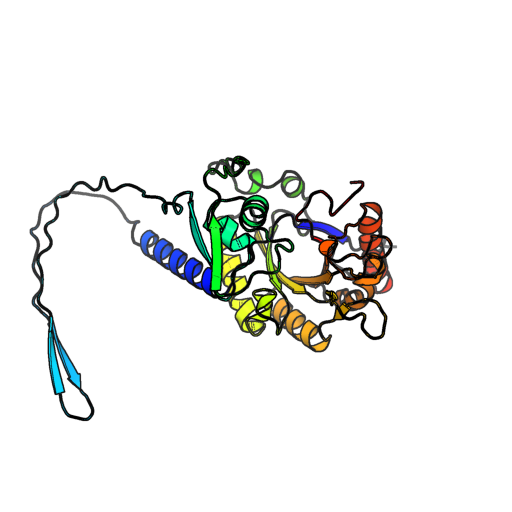31 297 GLU A CA 1
ATOM 2183 C C . GLU A 1 297 ? -10.288 -13.268 4.101 1.00 96.31 297 GLU A C 1
ATOM 2185 O O . GLU A 1 297 ? -11.274 -13.382 4.837 1.00 96.31 297 GLU A O 1
ATOM 2190 N N . HIS A 1 298 ? -9.209 -12.584 4.489 1.00 96.31 298 HIS A N 1
ATOM 2191 C CA . HIS A 1 298 ? -9.120 -11.874 5.749 1.00 96.31 298 HIS A CA 1
ATOM 2192 C C . HIS A 1 298 ? -9.721 -10.462 5.603 1.00 96.31 298 HIS A C 1
ATOM 2194 O O . HIS A 1 298 ? -9.239 -9.653 4.809 1.00 96.31 298 HIS A O 1
ATOM 2200 N N . PRO A 1 299 ? -10.758 -10.102 6.386 1.00 93.69 299 PRO A N 1
ATOM 2201 C CA . PRO A 1 299 ? -11.464 -8.830 6.218 1.00 93.69 299 PRO A CA 1
ATOM 2202 C C . PRO A 1 299 ? -10.623 -7.595 6.569 1.00 93.69 299 PRO A C 1
ATOM 2204 O O . PRO A 1 299 ? -10.982 -6.494 6.163 1.00 93.69 299 PRO A O 1
ATOM 2207 N N . ASN A 1 300 ? -9.529 -7.773 7.314 1.00 93.88 300 ASN A N 1
ATOM 2208 C CA . ASN A 1 300 ? -8.571 -6.726 7.661 1.00 93.88 300 ASN A CA 1
ATOM 2209 C C . ASN A 1 300 ? -7.413 -6.595 6.654 1.00 93.88 300 ASN A C 1
ATOM 2211 O O . ASN A 1 300 ? -6.501 -5.817 6.912 1.00 93.88 300 ASN A O 1
ATOM 2215 N N . VAL A 1 301 ? -7.423 -7.349 5.547 1.00 97.88 301 VAL A N 1
ATOM 2216 C CA . VAL A 1 301 ? -6.409 -7.254 4.488 1.00 97.88 301 VAL A CA 1
ATOM 2217 C C . VAL A 1 301 ? -6.908 -6.385 3.333 1.00 97.88 301 VAL A C 1
ATOM 2219 O O . VAL A 1 301 ? -8.053 -6.479 2.888 1.00 97.88 301 VAL A O 1
ATOM 2222 N N . HIS A 1 302 ? -6.019 -5.537 2.839 1.00 98.31 302 HIS A N 1
ATOM 2223 C CA . HIS A 1 302 ? -6.183 -4.572 1.761 1.00 98.31 302 HIS A CA 1
ATOM 2224 C C . HIS A 1 302 ? -4.969 -4.647 0.836 1.00 98.31 302 HIS A C 1
ATOM 2226 O O . HIS A 1 302 ? -3.955 -5.243 1.203 1.00 98.31 302 HIS A O 1
ATOM 2232 N N . LEU A 1 303 ? -5.054 -4.047 -0.350 1.00 98.56 303 LEU A N 1
ATOM 2233 C CA . LEU A 1 303 ? -3.967 -4.088 -1.329 1.00 98.56 303 LEU A CA 1
ATOM 2234 C C . LEU A 1 303 ? -3.446 -2.686 -1.620 1.00 98.56 303 LEU A C 1
ATOM 2236 O O . LEU A 1 303 ? -4.186 -1.705 -1.537 1.00 98.56 303 LEU A O 1
ATOM 2240 N N . ALA A 1 304 ? -2.176 -2.610 -1.989 1.00 98.38 304 ALA A N 1
ATOM 2241 C CA . ALA A 1 304 ? -1.591 -1.445 -2.617 1.00 98.38 304 ALA A CA 1
ATOM 2242 C C . ALA A 1 304 ? -0.868 -1.846 -3.902 1.00 98.38 304 ALA A C 1
ATOM 2244 O O . ALA A 1 304 ? -0.368 -2.965 -4.022 1.00 98.38 304 ALA A O 1
ATOM 2245 N N . ILE A 1 305 ? -0.831 -0.919 -4.850 1.00 98.25 305 ILE A N 1
ATOM 2246 C CA . ILE A 1 305 ? 0.053 -0.991 -6.008 1.00 98.25 305 ILE A CA 1
ATOM 2247 C C . ILE A 1 305 ? 1.031 0.174 -5.948 1.00 98.25 305 ILE A C 1
ATOM 2249 O O . ILE A 1 305 ? 0.656 1.299 -5.593 1.00 98.25 305 ILE A O 1
ATOM 2253 N N . ASP A 1 306 ? 2.269 -0.105 -6.329 1.00 96.88 306 ASP A N 1
ATOM 2254 C CA . ASP A 1 306 ? 3.338 0.876 -6.387 1.00 96.88 306 ASP A CA 1
ATOM 2255 C C . ASP A 1 306 ? 3.824 1.054 -7.839 1.00 96.88 306 ASP A C 1
ATOM 2257 O O . ASP A 1 306 ? 4.625 0.251 -8.340 1.00 96.88 306 ASP A O 1
ATOM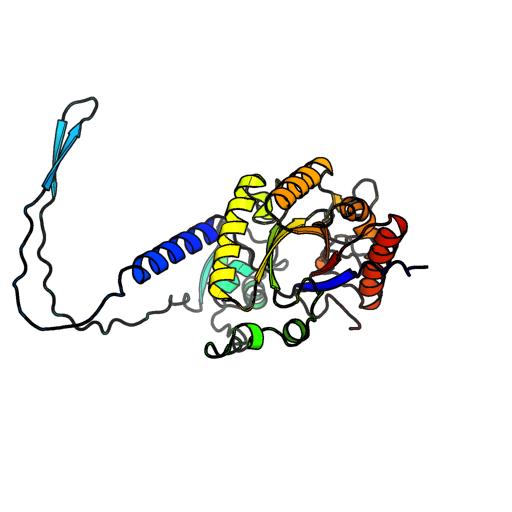 2261 N N . PRO A 1 307 ? 3.302 2.087 -8.539 1.00 96.25 307 PRO A N 1
ATOM 2262 C CA . PRO A 1 307 ? 3.687 2.420 -9.906 1.00 96.25 307 PRO A CA 1
ATOM 2263 C C . PRO A 1 307 ? 5.148 2.816 -10.068 1.00 96.25 307 PRO A C 1
ATOM 2265 O O . PRO A 1 307 ? 5.630 2.762 -11.194 1.00 96.25 307 PRO A O 1
ATOM 2268 N N . GLU A 1 308 ? 5.855 3.191 -8.991 1.00 90.31 308 GLU A N 1
ATOM 2269 C CA . GLU A 1 308 ? 7.258 3.622 -9.059 1.00 90.31 308 GLU A CA 1
ATOM 2270 C C . GLU A 1 308 ? 8.111 2.613 -9.827 1.00 90.31 308 GLU A C 1
ATOM 2272 O O . GLU A 1 308 ? 8.946 2.990 -10.646 1.00 90.31 308 GLU A O 1
ATOM 2277 N N . PHE A 1 309 ? 7.833 1.328 -9.616 1.00 94.56 309 PHE A N 1
ATOM 2278 C CA . PHE A 1 309 ? 8.595 0.221 -10.170 1.00 94.56 309 PHE A CA 1
ATOM 2279 C C . PHE A 1 309 ? 8.007 -0.357 -11.460 1.00 94.56 309 PHE A C 1
ATOM 2281 O O . PHE A 1 309 ? 8.562 -1.318 -11.981 1.00 94.56 309 PHE A O 1
ATOM 2288 N N . ALA A 1 310 ? 6.901 0.179 -11.981 1.00 96.62 310 ALA A N 1
ATOM 2289 C CA . ALA A 1 310 ? 6.296 -0.338 -13.205 1.00 96.62 310 ALA A CA 1
ATOM 2290 C C . ALA A 1 310 ? 7.244 -0.159 -14.405 1.00 96.62 310 ALA A C 1
ATOM 2292 O O . ALA A 1 310 ? 7.720 0.943 -14.674 1.00 96.62 310 ALA A O 1
ATOM 2293 N N . MET A 1 311 ? 7.505 -1.241 -15.140 1.00 94.81 311 MET A N 1
ATOM 2294 C CA . MET A 1 311 ? 8.354 -1.215 -16.332 1.00 94.81 311 MET A CA 1
ATOM 2295 C C . MET A 1 311 ? 7.508 -0.889 -17.563 1.00 94.81 311 MET A C 1
ATOM 2297 O O . MET A 1 311 ? 6.957 -1.778 -18.211 1.00 94.81 311 MET A O 1
ATOM 2301 N N . VAL A 1 312 ? 7.367 0.401 -17.853 1.00 94.25 312 VAL A N 1
ATOM 2302 C CA . VAL A 1 312 ? 6.437 0.926 -18.870 1.00 94.25 312 VAL A CA 1
ATOM 2303 C C . VAL A 1 312 ? 7.138 1.488 -20.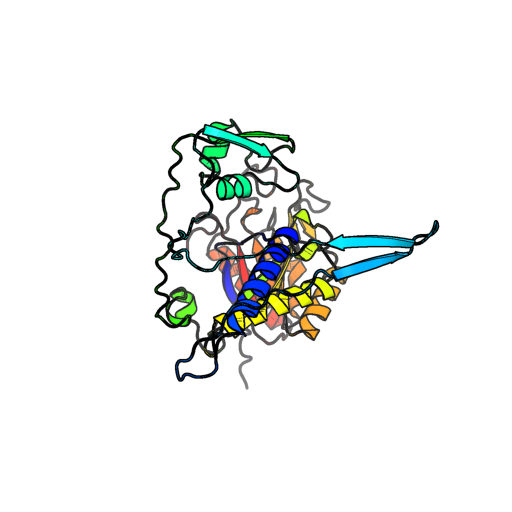104 1.00 94.25 312 VAL A C 1
ATOM 2305 O O . VAL A 1 312 ? 6.492 1.695 -21.131 1.00 94.25 312 VAL A O 1
ATOM 2308 N N . GLU A 1 313 ? 8.454 1.701 -20.041 1.00 90.38 313 GLU A N 1
ATOM 2309 C CA . GLU A 1 313 ? 9.214 2.278 -21.148 1.00 90.38 313 GLU A CA 1
ATOM 2310 C C . GLU A 1 313 ? 9.772 1.203 -22.104 1.00 90.38 313 GLU A C 1
ATOM 2312 O O . GLU A 1 313 ? 10.294 0.169 -21.663 1.00 90.38 313 GLU A O 1
ATOM 2317 N N . PRO A 1 314 ? 9.731 1.424 -23.434 1.00 89.00 314 PRO A N 1
ATOM 2318 C CA . PRO A 1 314 ? 10.320 0.502 -24.397 1.00 89.00 314 PRO A CA 1
ATOM 2319 C C . PRO A 1 314 ? 11.816 0.273 -24.143 1.00 89.00 314 PRO A C 1
ATOM 2321 O O . PRO A 1 314 ? 12.623 1.199 -24.196 1.00 89.00 314 PRO A O 1
ATOM 2324 N N . GLY A 1 315 ? 12.203 -0.985 -23.922 1.00 87.56 315 GLY A N 1
ATOM 2325 C CA . GLY A 1 315 ? 13.600 -1.358 -23.670 1.00 87.56 315 GLY A CA 1
ATOM 2326 C C . GLY A 1 315 ? 14.089 -1.084 -22.245 1.00 87.56 315 GLY A C 1
ATOM 2327 O O . GLY A 1 315 ? 15.290 -1.194 -21.999 1.00 87.56 315 GLY A O 1
ATOM 2328 N N . GLN A 1 316 ? 13.188 -0.754 -21.314 1.00 89.44 316 GLN A N 1
ATOM 2329 C CA . GLN A 1 316 ? 13.512 -0.628 -19.897 1.00 89.44 316 GLN A CA 1
ATOM 2330 C C . GLN A 1 316 ? 14.094 -1.936 -19.351 1.00 89.44 316 GLN A C 1
ATOM 2332 O O . GLN A 1 316 ? 13.520 -3.010 -19.526 1.00 89.44 316 GLN A O 1
ATOM 2337 N N . LEU A 1 317 ? 15.255 -1.836 -18.698 1.00 84.25 317 LEU A N 1
ATOM 2338 C CA . LEU A 1 317 ? 15.997 -2.999 -18.202 1.00 84.25 317 LEU A CA 1
ATOM 2339 C C . LEU A 1 317 ? 15.683 -3.328 -16.744 1.00 84.25 317 LEU A C 1
ATOM 2341 O O . LEU A 1 317 ? 15.776 -4.490 -16.357 1.00 84.25 317 LEU A O 1
ATOM 2345 N N . TYR A 1 318 ? 15.351 -2.316 -15.938 1.00 88.00 318 TYR A N 1
ATOM 2346 C CA . TYR A 1 318 ? 15.162 -2.473 -14.501 1.00 88.00 318 TYR A CA 1
ATOM 2347 C C . TYR A 1 318 ? 13.900 -1.749 -14.017 1.00 88.00 318 TYR A C 1
ATOM 2349 O O . TYR A 1 318 ? 13.613 -0.640 -14.478 1.00 88.00 318 TYR A O 1
ATOM 2357 N N . PRO A 1 319 ? 13.174 -2.335 -13.051 1.00 88.88 319 PRO A N 1
ATOM 2358 C CA . PRO A 1 319 ? 12.111 -1.636 -12.339 1.00 88.88 319 PRO A CA 1
ATOM 2359 C C . PRO A 1 319 ? 12.627 -0.363 -11.659 1.00 88.88 319 PRO A C 1
ATOM 2361 O O . PRO A 1 319 ? 13.705 -0.376 -11.060 1.00 88.88 319 PRO A O 1
ATOM 2364 N N . GLY A 1 320 ? 11.845 0.715 -11.716 1.00 80.94 320 GLY A N 1
ATOM 2365 C CA . GLY A 1 320 ? 12.153 1.981 -11.037 1.00 80.94 320 GLY A CA 1
ATOM 2366 C C . GLY A 1 320 ? 13.154 2.887 -11.759 1.00 80.94 320 GLY A C 1
ATOM 2367 O O . GLY A 1 320 ? 13.392 4.001 -11.297 1.00 80.94 320 GLY A O 1
ATOM 2368 N N . ASP A 1 321 ? 13.720 2.444 -12.887 1.00 80.62 321 ASP A N 1
ATOM 2369 C CA . ASP A 1 321 ? 14.638 3.243 -13.703 1.00 80.62 321 ASP A CA 1
ATOM 2370 C C . ASP A 1 321 ? 14.329 3.109 -15.212 1.00 80.62 321 ASP A C 1
ATOM 2372 O O . ASP A 1 321 ? 14.710 2.107 -15.832 1.00 80.62 321 ASP A O 1
ATOM 2376 N N . PRO A 1 322 ? 13.619 4.082 -15.819 1.00 85.50 322 PRO A N 1
ATOM 2377 C CA . PRO A 1 322 ? 13.018 5.259 -15.180 1.00 85.50 322 PRO A CA 1
ATOM 2378 C C . PRO A 1 322 ? 11.809 4.907 -14.291 1.00 85.50 322 PRO A C 1
ATOM 2380 O O . PRO A 1 322 ? 11.261 3.805 -14.365 1.00 85.50 322 PRO A O 1
ATOM 2383 N N . ILE A 1 323 ? 11.388 5.867 -13.457 1.00 86.69 323 ILE A N 1
ATOM 2384 C CA . ILE A 1 323 ? 10.202 5.742 -12.592 1.00 86.69 323 ILE A CA 1
ATOM 2385 C C . ILE A 1 323 ? 8.966 5.449 -13.448 1.00 86.69 323 ILE A C 1
ATOM 2387 O O . ILE A 1 323 ? 8.677 6.172 -14.404 1.00 86.69 323 ILE A O 1
ATOM 2391 N N . GLY A 1 324 ? 8.234 4.406 -13.068 1.00 91.75 324 GLY A N 1
ATOM 2392 C CA . GLY A 1 324 ? 7.023 3.974 -13.746 1.00 91.75 324 GLY A CA 1
ATOM 2393 C C . GLY A 1 324 ? 5.788 4.821 -13.433 1.00 91.75 324 GLY A C 1
ATOM 2394 O O . GLY A 1 324 ? 5.781 5.719 -12.584 1.00 91.75 324 GLY A O 1
ATOM 2395 N N . TYR A 1 325 ? 4.705 4.511 -14.139 1.00 94.81 325 TYR A N 1
ATOM 2396 C CA . TYR A 1 325 ? 3.395 5.121 -13.945 1.00 94.81 325 TYR A CA 1
ATOM 2397 C C . TYR A 1 325 ? 2.273 4.133 -14.275 1.00 94.81 325 TYR A C 1
ATOM 2399 O O . TYR A 1 325 ? 2.494 3.089 -14.886 1.00 94.81 325 TYR A O 1
ATOM 2407 N N . VAL A 1 326 ? 1.049 4.481 -13.881 1.00 97.25 326 VAL A N 1
ATOM 2408 C CA . VAL A 1 326 ? -0.191 3.801 -14.286 1.00 97.25 326 VAL A CA 1
ATOM 2409 C C . VAL A 1 326 ? -1.204 4.812 -14.817 1.00 97.25 326 VAL A C 1
ATOM 2411 O O . VAL A 1 326 ? -1.172 5.985 -14.454 1.00 97.25 326 VAL A O 1
ATOM 2414 N N . THR A 1 327 ? -2.129 4.377 -15.665 1.00 96.81 327 THR A N 1
ATOM 2415 C CA . THR A 1 327 ? -3.274 5.193 -16.108 1.00 96.81 327 THR A CA 1
ATOM 2416 C C . THR A 1 327 ? -4.435 5.092 -15.114 1.00 96.81 327 THR A C 1
ATOM 2418 O O . THR A 1 327 ? -4.550 4.114 -14.368 1.00 96.81 327 THR A O 1
ATOM 2421 N N . ALA A 1 328 ? -5.350 6.065 -15.123 1.00 93.19 328 ALA A N 1
ATOM 2422 C CA . ALA A 1 328 ? -6.596 5.964 -14.358 1.00 93.19 328 ALA A CA 1
ATOM 2423 C C . ALA A 1 328 ? -7.439 4.733 -14.757 1.00 93.19 328 ALA A C 1
ATOM 2425 O O . ALA A 1 328 ? -8.064 4.108 -13.900 1.00 93.19 328 ALA A O 1
ATOM 2426 N N . GLU A 1 329 ? -7.420 4.343 -16.038 1.00 96.44 329 GLU A N 1
ATOM 2427 C CA . GLU A 1 329 ? -8.090 3.131 -16.528 1.00 96.44 329 GLU A CA 1
ATOM 2428 C C . GLU A 1 329 ? -7.517 1.864 -15.882 1.00 96.44 329 GLU A C 1
ATOM 2430 O O . GLU A 1 329 ? -8.276 1.045 -15.369 1.00 96.44 329 GLU A O 1
ATOM 2435 N N . GLN A 1 330 ? -6.190 1.742 -15.803 1.00 97.88 330 GLN A N 1
ATOM 2436 C CA . GLN A 1 330 ? -5.539 0.606 -15.144 1.00 97.88 330 GLN A CA 1
ATOM 2437 C C . GLN A 1 330 ? -5.823 0.559 -13.637 1.00 97.88 330 GLN A C 1
ATOM 2439 O O . GLN A 1 330 ? -5.988 -0.520 -13.074 1.00 97.88 330 GLN A O 1
ATOM 2444 N N . VAL A 1 331 ? -5.925 1.709 -12.962 1.00 97.44 331 VAL A N 1
ATOM 2445 C CA . VAL A 1 331 ? -6.341 1.742 -11.548 1.00 97.44 331 VAL A CA 1
ATOM 2446 C C . VAL A 1 331 ? -7.773 1.213 -11.393 1.00 97.44 331 VAL A C 1
ATOM 2448 O O . VAL A 1 331 ? -8.032 0.391 -10.509 1.00 97.44 331 VAL A O 1
ATOM 2451 N N . ASN A 1 332 ? -8.689 1.623 -12.277 1.00 96.19 332 ASN A N 1
ATOM 2452 C CA . ASN A 1 332 ? -10.063 1.116 -12.288 1.00 96.19 332 ASN A CA 1
ATOM 2453 C C . ASN A 1 332 ? -10.110 -0.395 -12.575 1.00 96.19 332 ASN A C 1
ATOM 2455 O O . ASN A 1 332 ? -10.872 -1.114 -11.927 1.00 96.19 332 ASN A O 1
ATOM 2459 N N . GLU A 1 333 ? -9.272 -0.890 -13.489 1.00 98.00 333 GLU A N 1
ATOM 2460 C CA . GLU A 1 333 ? -9.139 -2.320 -13.787 1.00 98.00 333 GLU A CA 1
ATOM 2461 C C . GLU A 1 333 ? -8.714 -3.116 -12.542 1.00 98.00 333 GLU A C 1
ATOM 2463 O O . GLU A 1 333 ? -9.335 -4.127 -12.210 1.00 98.00 333 GLU A O 1
ATOM 2468 N N . VAL A 1 334 ? -7.724 -2.631 -11.784 1.00 98.31 334 VAL A N 1
ATOM 2469 C CA . VAL A 1 334 ? -7.281 -3.270 -10.531 1.00 98.31 334 VAL A CA 1
ATOM 2470 C C . VAL A 1 334 ? -8.422 -3.327 -9.510 1.00 98.31 334 VAL A C 1
ATOM 2472 O O . VAL A 1 334 ? -8.667 -4.380 -8.913 1.00 98.31 334 VAL A O 1
ATOM 2475 N N . GLN A 1 335 ? -9.177 -2.233 -9.335 1.00 97.00 335 GLN A N 1
ATOM 2476 C CA . GLN A 1 335 ? -10.361 -2.237 -8.464 1.00 97.00 335 GLN A CA 1
ATOM 2477 C C . GLN A 1 335 ? -11.403 -3.261 -8.927 1.00 97.00 335 GLN A C 1
ATOM 2479 O O . GLN A 1 335 ? -12.016 -3.940 -8.097 1.00 97.00 335 GLN A O 1
ATOM 2484 N N . GLN A 1 336 ? -11.600 -3.385 -10.240 1.00 97.31 336 GLN A N 1
ATOM 2485 C CA . GLN A 1 336 ? -12.558 -4.313 -10.822 1.00 97.31 336 GLN A CA 1
ATOM 2486 C C . GLN A 1 336 ? -12.139 -5.772 -10.596 1.00 97.31 336 GLN A C 1
ATOM 2488 O O . GLN A 1 336 ? -12.959 -6.560 -10.122 1.00 97.31 336 GLN A O 1
ATOM 2493 N N . VAL A 1 337 ? -10.862 -6.110 -10.806 1.00 98.19 337 VAL A N 1
ATOM 2494 C CA . VAL A 1 337 ? -10.301 -7.441 -10.513 1.00 98.19 337 VAL A CA 1
ATOM 2495 C C . VAL A 1 337 ? -10.466 -7.802 -9.036 1.00 98.19 337 VAL A C 1
ATOM 2497 O O . VAL A 1 337 ? -10.909 -8.908 -8.715 1.00 98.19 337 VAL A O 1
ATOM 2500 N N . MET A 1 338 ? -10.189 -6.869 -8.119 1.00 98.12 338 MET A N 1
ATOM 2501 C CA . MET A 1 338 ? -10.431 -7.084 -6.688 1.00 98.12 338 MET A CA 1
ATOM 2502 C C . MET A 1 338 ? -11.916 -7.335 -6.393 1.00 98.12 338 MET A C 1
ATOM 2504 O O . MET A 1 338 ? -12.257 -8.287 -5.691 1.00 98.12 338 MET A O 1
ATOM 2508 N N . ALA A 1 339 ? -12.816 -6.510 -6.933 1.00 96.69 339 ALA A N 1
ATOM 2509 C CA . ALA A 1 339 ? -14.255 -6.637 -6.703 1.00 96.69 339 ALA A CA 1
ATOM 2510 C C . ALA A 1 339 ? -14.825 -7.952 -7.265 1.00 96.69 339 ALA A C 1
ATOM 2512 O O . ALA A 1 339 ? -15.690 -8.580 -6.649 1.00 96.69 339 ALA A O 1
ATOM 2513 N N . GLU A 1 340 ? -14.339 -8.384 -8.429 1.00 96.88 340 GLU A N 1
ATOM 2514 C CA . GLU A 1 340 ? -14.682 -9.667 -9.037 1.00 96.88 340 GLU A CA 1
ATOM 2515 C C . GLU A 1 340 ? -14.196 -10.841 -8.195 1.00 96.88 340 GLU A C 1
ATOM 2517 O O . GLU A 1 340 ? -14.983 -11.754 -7.938 1.00 96.88 340 GLU A O 1
ATOM 2522 N N . TYR A 1 341 ? -12.963 -10.781 -7.690 1.00 97.88 341 TYR A N 1
ATOM 2523 C CA . TYR A 1 341 ? -12.430 -11.802 -6.795 1.00 97.88 341 TYR A CA 1
ATOM 2524 C C . TYR A 1 341 ? -13.264 -11.936 -5.514 1.00 97.88 341 TYR A C 1
ATOM 2526 O O . TYR A 1 341 ? -13.655 -13.047 -5.146 1.00 97.88 341 TYR A O 1
ATOM 2534 N N . LEU A 1 342 ? -13.599 -10.819 -4.856 1.00 97.19 342 LEU A N 1
ATOM 2535 C CA . LEU A 1 342 ? -14.438 -10.829 -3.651 1.00 97.19 342 LEU A CA 1
ATOM 2536 C C . LEU A 1 342 ? -15.806 -11.464 -3.928 1.00 97.19 342 LEU A C 1
ATOM 2538 O O . LEU A 1 342 ? -16.272 -12.299 -3.154 1.00 97.19 342 LEU A O 1
ATOM 2542 N N . ARG A 1 343 ? -16.434 -11.110 -5.056 1.00 95.75 343 ARG A N 1
ATOM 2543 C CA . ARG A 1 343 ? -17.739 -11.651 -5.459 1.00 95.75 343 ARG A CA 1
ATOM 2544 C C . ARG A 1 343 ? -17.670 -13.146 -5.757 1.00 95.75 343 ARG A C 1
ATOM 2546 O O . ARG A 1 343 ? -18.519 -13.890 -5.278 1.00 95.75 343 ARG A O 1
ATOM 2553 N N . ALA A 1 344 ? -16.673 -13.578 -6.526 1.00 97.31 344 ALA A N 1
ATOM 2554 C CA . ALA A 1 344 ? -16.495 -14.977 -6.909 1.00 97.31 344 ALA A CA 1
ATOM 2555 C C . ALA A 1 344 ? -16.278 -15.891 -5.692 1.00 97.31 344 ALA A C 1
ATOM 2557 O O . ALA A 1 344 ? -16.712 -17.040 -5.703 1.00 97.31 344 ALA A O 1
ATOM 2558 N N . ASN A 1 345 ? -15.666 -15.362 -4.629 1.00 97.50 345 ASN A N 1
ATOM 2559 C CA . ASN A 1 345 ? -15.355 -16.099 -3.405 1.00 97.50 345 ASN A CA 1
ATOM 2560 C C . ASN A 1 345 ? -16.333 -15.817 -2.246 1.00 97.50 345 ASN A C 1
ATOM 2562 O O . ASN A 1 345 ? -16.098 -16.265 -1.127 1.00 97.50 345 ASN A O 1
ATOM 2566 N N . ASN A 1 346 ? -17.441 -15.103 -2.490 1.00 96.69 346 ASN A N 1
ATOM 2567 C CA . ASN A 1 346 ? -18.433 -14.720 -1.472 1.00 96.69 346 ASN A CA 1
ATOM 2568 C C . ASN A 1 346 ? -17.828 -13.997 -0.250 1.00 96.69 346 ASN A C 1
ATOM 2570 O O . ASN A 1 346 ? -18.285 -14.164 0.883 1.00 96.69 346 ASN A O 1
ATOM 2574 N N . LEU A 1 347 ? -16.795 -13.185 -0.477 1.00 95.81 347 LEU A N 1
ATOM 2575 C CA . LEU A 1 347 ? -16.095 -12.452 0.569 1.00 95.81 347 LEU A CA 1
ATOM 2576 C C . LEU A 1 347 ? -16.793 -11.119 0.835 1.00 95.81 347 LEU A C 1
ATOM 2578 O O . LEU A 1 347 ? -16.965 -10.290 -0.059 1.00 95.81 347 LEU A O 1
ATOM 2582 N N . ALA A 1 348 ? -17.185 -10.910 2.090 1.00 88.81 348 ALA A N 1
ATOM 2583 C CA . ALA A 1 348 ? -17.851 -9.695 2.532 1.00 88.81 348 ALA A CA 1
ATOM 2584 C C . ALA A 1 348 ? -16.866 -8.659 3.105 1.00 88.81 348 ALA A C 1
ATOM 2586 O O . ALA A 1 348 ? -15.692 -8.924 3.396 1.00 88.81 348 ALA A O 1
ATOM 2587 N N . GLY A 1 349 ? -17.394 -7.458 3.323 1.00 85.56 349 GLY A N 1
ATOM 2588 C CA . GLY A 1 349 ? -16.665 -6.340 3.902 1.00 85.56 349 GLY A CA 1
ATOM 2589 C C . GLY A 1 349 ? -16.043 -5.431 2.852 1.00 85.56 349 GLY A C 1
ATOM 2590 O O . GLY A 1 349 ? -16.144 -5.649 1.650 1.00 85.56 349 GLY A O 1
ATOM 2591 N N . GLN A 1 350 ? -15.428 -4.368 3.342 1.00 88.19 350 GLN A N 1
ATOM 2592 C CA . GLN A 1 350 ? -14.847 -3.319 2.516 1.00 88.19 350 GLN A CA 1
ATOM 2593 C C . GLN A 1 350 ? -13.396 -3.664 2.232 1.00 88.19 350 GLN A C 1
ATOM 2595 O O . GLN A 1 350 ? -12.722 -4.238 3.092 1.00 88.19 350 GLN A O 1
ATOM 2600 N N . ARG A 1 351 ? -12.910 -3.328 1.040 1.00 93.88 351 ARG A N 1
ATOM 2601 C CA . ARG A 1 351 ? -11.482 -3.405 0.730 1.00 93.88 351 ARG A CA 1
ATOM 2602 C C . ARG A 1 351 ? -10.984 -2.046 0.286 1.00 93.88 351 ARG A C 1
ATOM 2604 O O . ARG A 1 351 ? -11.721 -1.290 -0.337 1.00 93.88 351 ARG A O 1
ATOM 2611 N N . VAL A 1 352 ? -9.744 -1.748 0.637 1.00 95.81 352 VAL A N 1
ATOM 2612 C CA . VAL A 1 352 ? -9.036 -0.566 0.165 1.00 95.81 352 VAL A CA 1
ATOM 2613 C C . VAL A 1 352 ? -8.029 -1.014 -0.890 1.00 95.81 352 VAL A C 1
ATOM 2615 O O . VAL A 1 352 ? -7.345 -2.021 -0.697 1.00 95.81 352 VAL A O 1
ATOM 2618 N N . LEU A 1 353 ? -7.974 -0.278 -1.995 1.00 97.50 353 LEU A N 1
ATOM 2619 C CA . LEU A 1 353 ? -6.843 -0.246 -2.909 1.00 97.50 353 LEU A CA 1
ATOM 2620 C C . LEU A 1 353 ? -6.105 1.073 -2.674 1.00 97.50 353 LEU A C 1
ATOM 2622 O O . LEU A 1 353 ? -6.693 2.141 -2.848 1.00 97.50 353 LEU A O 1
ATOM 2626 N N . LEU A 1 354 ? -4.840 1.004 -2.273 1.00 96.44 354 LEU A N 1
ATOM 2627 C CA . LEU A 1 354 ? -3.963 2.169 -2.214 1.00 96.44 354 LEU A CA 1
ATOM 2628 C C . LEU A 1 354 ? -3.083 2.243 -3.463 1.00 96.44 354 LEU A C 1
ATOM 2630 O O . LEU A 1 354 ? -2.583 1.229 -3.938 1.00 96.44 354 LEU A O 1
ATOM 2634 N N . VAL A 1 355 ? -2.865 3.449 -3.973 1.00 95.44 355 VAL A N 1
ATOM 2635 C CA . VAL A 1 355 ? -1.915 3.701 -5.063 1.00 95.44 355 VAL A CA 1
ATOM 2636 C C . VAL A 1 355 ? -0.841 4.651 -4.553 1.00 95.44 355 VAL A C 1
ATOM 2638 O O . VAL A 1 355 ? -1.159 5.738 -4.053 1.00 95.44 355 VAL A O 1
ATOM 2641 N N . HIS A 1 356 ? 0.424 4.244 -4.648 1.00 91.69 356 HIS A N 1
ATOM 2642 C CA . HIS A 1 356 ? 1.541 5.120 -4.294 1.00 91.69 356 HIS A CA 1
ATOM 2643 C C . HIS A 1 356 ? 1.729 6.204 -5.337 1.00 91.69 356 HIS A C 1
ATOM 2645 O O . HIS A 1 356 ? 1.679 5.952 -6.540 1.00 91.69 356 HIS A O 1
ATOM 2651 N N . GLN A 1 357 ? 1.930 7.433 -4.870 1.00 85.75 357 GLN A N 1
ATOM 2652 C CA . GLN A 1 357 ? 2.067 8.569 -5.760 1.00 85.75 357 GLN A CA 1
ATOM 2653 C C . GLN A 1 357 ? 2.857 9.717 -5.116 1.00 85.75 357 GLN A C 1
ATOM 2655 O O . GLN A 1 357 ? 2.270 10.665 -4.607 1.00 85.75 357 GLN A O 1
ATOM 2660 N N . PHE A 1 358 ? 4.184 9.724 -5.213 1.00 78.44 358 PHE A N 1
ATOM 2661 C CA . PHE A 1 358 ? 4.979 10.874 -4.753 1.00 78.44 358 PHE A CA 1
ATOM 2662 C C . PHE A 1 358 ? 5.248 11.919 -5.850 1.00 78.44 358 PHE A C 1
ATOM 2664 O O . PHE A 1 358 ? 5.617 13.051 -5.535 1.00 78.44 358 PHE A O 1
ATOM 2671 N N . GLN A 1 359 ? 5.007 11.585 -7.124 1.00 78.94 359 GLN A N 1
ATOM 2672 C CA . GLN A 1 359 ? 5.041 12.532 -8.246 1.00 78.94 359 GLN A CA 1
ATOM 2673 C C . GLN A 1 359 ? 3.684 12.614 -8.950 1.00 78.94 359 GLN A C 1
ATOM 2675 O O . GLN A 1 359 ? 2.937 11.640 -9.029 1.00 78.94 359 GLN A O 1
ATOM 2680 N N . ASN A 1 360 ? 3.347 13.775 -9.514 1.00 76.88 360 ASN A N 1
ATOM 2681 C CA . ASN A 1 360 ? 2.084 13.946 -10.246 1.00 76.88 360 ASN A CA 1
ATOM 2682 C C . ASN A 1 360 ? 1.985 13.087 -11.516 1.00 76.88 360 ASN A C 1
ATOM 2684 O O . ASN A 1 360 ? 0.875 12.830 -11.968 1.00 76.88 360 ASN A O 1
ATOM 2688 N N . THR A 1 361 ? 3.119 12.622 -12.037 1.00 83.19 361 THR A N 1
ATOM 2689 C CA . THR A 1 361 ? 3.261 11.811 -13.252 1.00 83.19 361 THR A CA 1
ATOM 2690 C C . THR A 1 361 ? 3.039 10.314 -13.040 1.00 83.19 361 THR A C 1
ATOM 2692 O O . THR A 1 361 ? 2.837 9.607 -14.015 1.00 83.19 361 THR A O 1
ATOM 2695 N N . MET A 1 362 ? 3.040 9.814 -11.798 1.00 87.69 362 MET A N 1
ATOM 2696 C CA . MET A 1 362 ? 2.914 8.369 -11.523 1.00 87.69 362 MET A CA 1
ATOM 2697 C C . MET A 1 362 ? 1.506 7.815 -11.761 1.00 87.69 362 MET A C 1
ATOM 2699 O O . MET A 1 362 ? 1.321 6.608 -11.882 1.00 87.69 362 MET A O 1
ATOM 2703 N N . ILE A 1 363 ? 0.506 8.694 -11.807 1.00 92.00 363 ILE A N 1
ATOM 2704 C CA . ILE A 1 363 ? -0.838 8.351 -12.256 1.00 92.00 363 ILE A CA 1
ATOM 2705 C C . ILE A 1 363 ? -1.175 9.340 -13.372 1.00 92.00 363 ILE A C 1
ATOM 2707 O O . ILE A 1 363 ? -1.202 10.547 -13.126 1.00 92.00 363 ILE A O 1
ATOM 2711 N N . VAL A 1 364 ? -1.413 8.846 -14.579 1.00 89.75 364 VAL A N 1
ATOM 2712 C CA . VAL A 1 364 ? -1.720 9.663 -15.761 1.00 89.75 364 VAL A CA 1
ATOM 2713 C C . VAL A 1 364 ? -3.198 9.542 -16.140 1.00 89.75 364 VAL A C 1
ATOM 2715 O O . VAL A 1 364 ? -3.889 8.629 -15.685 1.00 89.75 364 VAL A O 1
ATOM 2718 N N . ASP A 1 365 ? -3.687 10.490 -16.943 1.00 90.31 365 ASP A N 1
ATOM 2719 C CA . ASP A 1 365 ? -5.055 10.498 -17.489 1.00 90.31 365 ASP A CA 1
ATOM 2720 C C . ASP A 1 365 ? -6.181 10.474 -16.426 1.00 90.31 365 ASP A C 1
ATOM 2722 O O . ASP A 1 365 ? -7.158 9.741 -16.565 1.00 90.31 365 ASP A O 1
ATOM 2726 N N . LYS A 1 366 ? -6.021 11.258 -15.345 1.00 79.25 366 LYS A N 1
ATOM 2727 C CA . LYS A 1 366 ? -6.940 11.325 -14.184 1.00 79.25 366 LYS A CA 1
ATOM 2728 C C . LYS A 1 366 ? -8.223 12.115 -14.413 1.00 79.25 366 LYS A C 1
ATOM 2730 O O . LYS A 1 366 ? -8.147 13.173 -15.080 1.00 79.25 366 LYS A O 1
#

Foldseek 3Di:
DDDPDQFAAAEDEDQDDDFAAPVNVVVVVVVVVVVVVVVVVDDDDDDDDDDDDDDFDDWDKDWDADPVGIDIDTDDTDDDDDDDPPPDDPDDPDQDAQFDKDAAAPLDFLVVVCVSNVADSVVQCVQAVNPDSRDDDHRDITTGHHPRDPPCPPPPPQPPVDQVLVSDDPVLVPDDPQDPSPLEDEAEWEAAPCDSSGGDNPVDDLLVSLVSLVVVQVVVQVVNPPRHHYAYEYEYAQWDAALDCPPVRQRTDGDDVVSVVSNLVSCVVSVHAYEHEFAQGAHQQQVRCPVVLVVVLRQRYAYEYEQQQYPDDVPDNGGNVPGGAEEPVSVVSNSVSSSVSCVVVVNHHHYYYYYYDNDPRRYPPD

Nearest PDB structures (foldseek):
  5c8q-assembly1_B  TM=5.639E-01  e=3.576E-03  Pyricularia oryzae
  6b4c-assembly6_F  TM=4.110E-01  e=1.039E-01  Trichoderma virens Gv29-8
  7n7i-assembly3_C  TM=4.313E-01  e=3.390E-01  Trichoderma virens Gv29-8
  2vhl-assembly2_B  TM=4.950E-01  e=5.440E-01  Bacillus subtilis
  6uvn-assembly1_A  TM=2.943E-01  e=5.788E+00  Vibrio cholerae

Mean predicted aligned error: 16.19 Å